Protein AF-A0A3M1DFF2-F1 (afdb_monomer_lite)

Foldseek 3Di:
DVVVVVVVVVVVVVLVVVVVVLVVVLVDDDDVVVLVVVLVVVLCCCVVVVVVVLVVLLVVLVVLLLVLLVLLLVLLLVLLVLVVVLVPPVLSVQLLVLSLVLLVVQLVDFLLVLVVSVVSLVSNLVSLVPDPDDPVSSVVSVVSSVSNVVSSVSSSVSTQFSDDPPRLVVLVVSLVVVLVSQCVSCVVDPVSNVSSVVVNVVSVVVNVVSVVVRVPSPCCCCSRNVSSVVSNVVSVVVVVVVVVVVVVVVVVPD

Structure (mmCIF, N/CA/C/O backbone):
data_AF-A0A3M1DFF2-F1
#
_entry.id   AF-A0A3M1DFF2-F1
#
loop_
_atom_site.group_PDB
_atom_site.id
_atom_site.type_symbol
_atom_site.label_atom_id
_atom_site.label_alt_id
_atom_site.label_comp_id
_atom_site.label_asym_id
_atom_site.label_entity_id
_atom_site.label_seq_id
_atom_site.pdbx_PDB_ins_code
_atom_site.Cartn_x
_atom_site.Cartn_y
_atom_site.Cartn_z
_atom_site.occupancy
_atom_site.B_iso_or_equiv
_atom_site.auth_seq_id
_atom_site.auth_comp_id
_atom_site.auth_asym_id
_atom_site.auth_atom_id
_atom_site.pdbx_PDB_model_num
ATOM 1 N N . MET A 1 1 ? 4.971 17.248 -0.387 1.00 32.78 1 MET A N 1
ATOM 2 C CA . MET A 1 1 ? 4.685 17.509 -1.822 1.00 32.78 1 MET A CA 1
ATOM 3 C C . MET A 1 1 ? 5.873 18.145 -2.557 1.00 32.78 1 MET A C 1
ATOM 5 O O . MET A 1 1 ? 6.182 17.704 -3.655 1.00 32.78 1 MET A O 1
ATOM 9 N N . TYR A 1 2 ? 6.597 19.093 -1.944 1.00 23.30 2 TYR A N 1
ATOM 10 C CA . TYR A 1 2 ? 7.795 19.737 -2.520 1.00 23.30 2 TYR A CA 1
ATOM 11 C C . TYR A 1 2 ? 8.984 18.788 -2.801 1.00 23.30 2 TYR A C 1
ATOM 13 O O . TYR A 1 2 ? 9.710 18.987 -3.771 1.00 23.30 2 TYR A O 1
ATOM 21 N N . GLU A 1 3 ? 9.160 17.713 -2.025 1.00 28.86 3 GLU A N 1
ATOM 22 C CA . GLU A 1 3 ? 10.255 16.748 -2.250 1.00 28.86 3 GLU A CA 1
ATOM 23 C C . GLU A 1 3 ? 10.042 15.826 -3.464 1.00 28.86 3 GLU A C 1
ATOM 25 O O . GLU A 1 3 ? 11.015 15.474 -4.130 1.00 28.86 3 GLU A O 1
ATOM 30 N N . ARG A 1 4 ? 8.788 15.518 -3.845 1.00 37.00 4 ARG A N 1
ATOM 31 C CA . ARG A 1 4 ? 8.489 14.752 -5.078 1.00 37.00 4 ARG A CA 1
ATOM 32 C C . ARG A 1 4 ? 8.929 15.504 -6.340 1.00 37.00 4 ARG A C 1
ATOM 34 O O . ARG A 1 4 ? 9.384 14.890 -7.297 1.00 37.00 4 ARG A O 1
ATOM 41 N N . VAL A 1 5 ? 8.860 16.836 -6.322 1.00 34.53 5 VAL A N 1
ATOM 42 C CA . VAL A 1 5 ? 9.240 17.696 -7.456 1.00 34.53 5 VAL A CA 1
ATOM 43 C C . VAL A 1 5 ? 10.763 17.803 -7.603 1.00 34.53 5 VAL A C 1
ATOM 45 O O . VAL A 1 5 ? 11.265 17.964 -8.715 1.00 34.53 5 VAL A O 1
ATOM 48 N N . MET A 1 6 ? 11.524 17.663 -6.510 1.00 30.06 6 MET A N 1
ATOM 49 C CA . MET A 1 6 ? 12.989 17.743 -6.554 1.00 30.06 6 MET A CA 1
ATOM 50 C C . MET A 1 6 ? 13.634 16.542 -7.254 1.00 30.06 6 MET A C 1
ATOM 52 O O . MET A 1 6 ? 14.594 16.734 -7.999 1.00 30.06 6 MET A O 1
ATOM 56 N N . GLY A 1 7 ? 13.101 15.330 -7.063 1.00 39.22 7 GLY A N 1
ATOM 57 C CA . GLY A 1 7 ? 13.576 14.134 -7.768 1.00 39.22 7 GLY A CA 1
ATOM 58 C C . GLY A 1 7 ? 13.333 14.223 -9.276 1.00 39.22 7 GLY A C 1
ATOM 59 O O . GLY A 1 7 ? 14.253 14.020 -10.063 1.00 39.22 7 GLY A O 1
ATOM 60 N N . VAL A 1 8 ? 12.125 14.639 -9.673 1.00 44.16 8 VAL A N 1
ATOM 61 C CA . VAL A 1 8 ? 11.740 14.799 -11.085 1.00 44.16 8 VAL A CA 1
ATOM 62 C C . VAL A 1 8 ? 12.525 15.924 -11.762 1.00 44.16 8 VAL A C 1
ATOM 64 O O . VAL A 1 8 ? 12.993 15.740 -12.880 1.00 44.16 8 VAL A O 1
ATOM 67 N N . ARG A 1 9 ? 12.753 17.063 -11.088 1.00 46.31 9 ARG A N 1
ATOM 68 C CA . ARG A 1 9 ? 13.595 18.149 -11.626 1.00 46.31 9 ARG A CA 1
ATOM 69 C C . ARG A 1 9 ? 15.043 17.721 -11.825 1.00 46.31 9 ARG A C 1
ATOM 71 O O . ARG A 1 9 ? 15.617 18.055 -12.854 1.00 46.31 9 ARG A O 1
ATOM 78 N N . LYS A 1 10 ? 15.633 17.000 -10.866 1.00 47.28 10 LYS A N 1
ATOM 79 C CA . LYS A 1 10 ? 17.005 16.489 -10.997 1.00 47.28 10 LYS A CA 1
ATOM 80 C C . LYS A 1 10 ? 17.094 15.484 -12.141 1.00 47.28 10 LYS A C 1
ATOM 82 O O . LYS A 1 10 ? 17.969 15.636 -12.978 1.00 47.28 10 LYS A O 1
ATOM 87 N N . LEU A 1 11 ? 16.142 14.554 -12.236 1.00 47.12 11 LEU A N 1
ATOM 88 C CA . LEU A 1 11 ? 16.074 13.575 -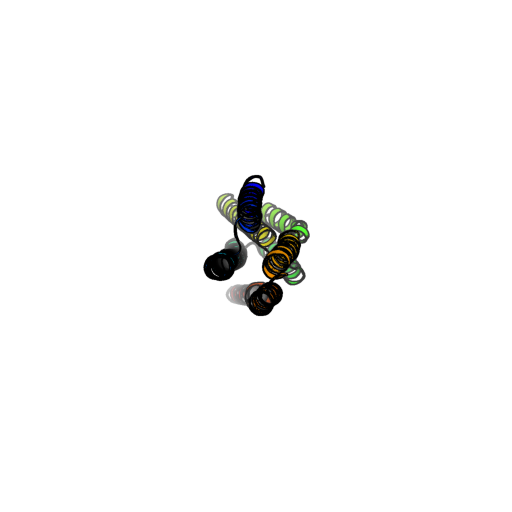13.322 1.00 47.12 11 LEU A CA 1
ATOM 89 C C . LEU A 1 11 ? 15.909 14.256 -14.691 1.00 47.12 11 LEU A C 1
ATOM 91 O O . LEU A 1 11 ? 16.666 13.965 -15.608 1.00 47.12 11 LEU A O 1
ATOM 95 N N . ALA A 1 12 ? 14.996 15.224 -14.810 1.00 50.56 12 ALA A N 1
ATOM 96 C CA . ALA A 1 12 ? 14.799 16.006 -16.030 1.00 50.56 12 ALA A CA 1
ATOM 97 C C . ALA A 1 12 ? 16.058 16.796 -16.418 1.00 50.56 12 ALA A C 1
ATOM 99 O O . ALA A 1 12 ? 16.429 16.828 -17.587 1.00 50.56 12 ALA A O 1
ATOM 100 N N . LEU A 1 13 ? 16.750 17.392 -15.445 1.00 56.97 13 LEU A N 1
ATO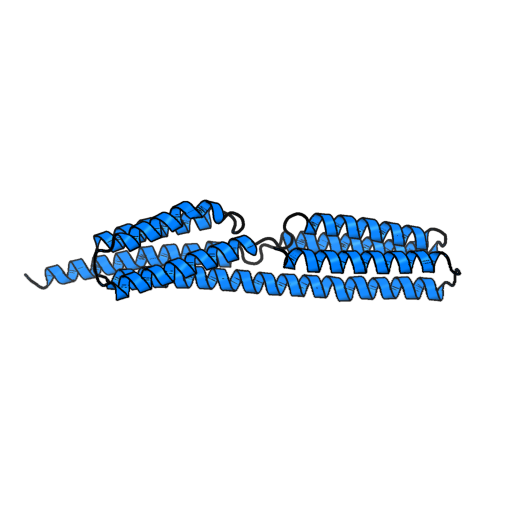M 101 C CA . LEU A 1 13 ? 17.977 18.145 -15.688 1.00 56.97 13 LEU A CA 1
ATOM 102 C C . LEU A 1 13 ? 19.125 17.220 -16.110 1.00 56.97 13 LEU A C 1
ATOM 104 O O . LEU A 1 13 ? 19.833 17.547 -17.054 1.00 56.97 13 LEU A O 1
ATOM 108 N N . THR A 1 14 ? 19.263 16.038 -15.500 1.00 53.22 14 THR A N 1
ATOM 109 C CA . THR A 1 14 ? 20.228 15.012 -15.928 1.00 53.22 14 THR A CA 1
ATOM 110 C C . THR A 1 14 ? 19.924 14.509 -17.339 1.00 53.22 14 THR A C 1
ATOM 112 O O . THR A 1 14 ? 20.840 14.370 -18.142 1.00 53.22 14 THR A O 1
ATOM 115 N N . ILE A 1 15 ? 18.646 14.308 -17.675 1.00 54.09 15 ILE A N 1
ATOM 116 C CA . ILE A 1 15 ? 18.206 13.910 -19.019 1.00 54.09 15 ILE A CA 1
ATOM 117 C C . ILE A 1 15 ? 18.547 14.986 -20.053 1.00 54.09 15 ILE A C 1
ATOM 119 O O . ILE A 1 15 ? 19.114 14.664 -21.093 1.00 54.09 15 ILE A O 1
ATOM 123 N N . VAL A 1 16 ? 18.256 16.258 -19.764 1.00 63.28 16 VAL A N 1
ATOM 124 C CA . VAL A 1 16 ? 18.602 17.382 -20.649 1.00 63.28 16 VAL A CA 1
ATOM 125 C C . VAL A 1 16 ? 20.115 17.483 -20.825 1.00 63.28 16 VAL A C 1
ATOM 127 O O . VAL A 1 16 ? 20.586 17.686 -21.937 1.00 63.28 16 VAL A O 1
ATOM 130 N N . LEU A 1 17 ? 20.890 17.292 -19.759 1.00 58.53 17 LEU A N 1
ATOM 131 C CA . LEU A 1 17 ? 22.347 17.400 -19.802 1.00 58.53 17 LEU A CA 1
ATOM 132 C C . LEU A 1 17 ? 22.976 16.256 -20.612 1.00 58.53 17 LEU A C 1
ATOM 134 O O . LEU A 1 17 ? 23.857 16.508 -21.429 1.00 58.53 17 LEU A O 1
ATOM 138 N N . ILE A 1 18 ? 22.463 15.029 -20.467 1.00 59.44 18 ILE A N 1
ATOM 139 C CA . ILE A 1 18 ? 22.840 13.884 -21.309 1.00 59.44 18 ILE A CA 1
ATOM 140 C C . ILE A 1 18 ? 22.436 14.142 -22.766 1.00 59.44 18 ILE A C 1
ATOM 142 O O . ILE A 1 18 ? 23.244 13.932 -23.662 1.00 59.44 18 ILE A O 1
ATOM 146 N N . ALA A 1 19 ? 21.231 14.655 -23.023 1.00 55.28 19 ALA A N 1
ATOM 147 C CA . ALA A 1 19 ? 20.762 14.958 -24.374 1.00 55.28 19 ALA A CA 1
ATOM 148 C C . ALA A 1 19 ? 21.607 16.037 -25.070 1.00 55.28 19 ALA A C 1
ATOM 150 O O . ALA A 1 19 ? 21.963 15.877 -26.234 1.00 55.28 19 ALA A O 1
ATOM 151 N N . VAL A 1 20 ? 21.967 17.109 -24.358 1.00 63.59 20 VAL A N 1
ATOM 152 C CA . VAL A 1 20 ? 22.840 18.179 -24.867 1.00 63.59 20 VAL A CA 1
ATOM 153 C C . VAL A 1 20 ? 24.246 17.649 -25.139 1.00 63.59 20 VAL A C 1
ATOM 155 O O . VAL A 1 20 ? 24.824 17.977 -26.172 1.00 63.59 20 VAL A O 1
ATOM 158 N N . LEU A 1 21 ? 24.779 16.793 -24.260 1.00 58.94 21 LEU A N 1
ATOM 159 C CA . LEU A 1 21 ? 26.080 16.155 -24.457 1.00 58.94 21 LEU A CA 1
ATOM 160 C C . LEU A 1 21 ? 26.076 15.255 -25.705 1.00 58.94 21 LEU A C 1
ATOM 162 O O . LEU A 1 21 ? 26.975 15.351 -26.534 1.00 58.94 21 LEU A O 1
ATOM 166 N N . LEU A 1 22 ? 25.037 14.429 -25.867 1.00 56.19 22 LEU A N 1
ATOM 167 C CA . LEU A 1 22 ? 24.862 13.538 -27.019 1.00 56.19 22 LEU A CA 1
ATOM 168 C C . LEU A 1 22 ? 24.671 14.315 -28.327 1.00 56.19 22 LEU A C 1
ATOM 170 O O . LEU A 1 22 ? 25.251 13.949 -29.347 1.00 56.19 22 LEU A O 1
ATOM 174 N N . PHE A 1 23 ? 23.909 15.410 -28.293 1.00 57.34 23 PHE A N 1
ATOM 175 C CA . PHE A 1 23 ? 23.709 16.289 -29.444 1.00 57.34 23 PHE A CA 1
ATOM 176 C C . PHE A 1 23 ? 25.008 16.998 -29.855 1.00 57.34 23 PHE A C 1
ATOM 178 O O . PHE A 1 23 ? 25.334 17.048 -31.038 1.00 57.34 23 PHE A O 1
ATOM 185 N N . ALA A 1 24 ? 25.782 17.496 -28.887 1.00 56.88 24 ALA A N 1
ATOM 186 C CA . ALA A 1 24 ? 27.073 18.131 -29.143 1.00 56.88 24 ALA A CA 1
ATOM 187 C C . ALA A 1 24 ? 28.110 17.145 -29.709 1.00 56.88 24 ALA A C 1
ATOM 189 O O . ALA A 1 24 ? 28.870 17.507 -30.603 1.00 56.88 24 ALA A O 1
ATOM 190 N N . LEU A 1 25 ? 28.111 15.895 -29.233 1.00 53.97 25 LEU A N 1
ATOM 191 C CA . LEU A 1 25 ? 29.013 14.839 -29.704 1.00 53.97 25 LEU A CA 1
ATOM 192 C C . LEU A 1 25 ? 28.655 14.332 -31.106 1.00 53.97 25 LEU A C 1
ATOM 194 O O . LEU A 1 25 ? 29.556 14.094 -31.904 1.00 53.97 25 LEU A O 1
ATOM 198 N N . GLY A 1 26 ? 27.363 14.239 -31.444 1.00 54.69 26 GLY A N 1
ATOM 199 C CA . GLY A 1 26 ? 26.907 13.895 -32.798 1.00 54.69 26 GLY A CA 1
ATOM 200 C C . GLY A 1 26 ? 27.312 14.914 -33.874 1.00 54.69 26 GLY A C 1
ATOM 201 O O . GLY A 1 26 ? 27.333 14.583 -35.056 1.00 54.69 26 GLY A O 1
ATOM 202 N N . LEU A 1 27 ? 27.676 16.139 -33.473 1.00 55.78 27 LEU A N 1
ATOM 203 C CA . LEU A 1 27 ? 28.193 17.188 -34.358 1.00 55.78 27 LEU A CA 1
ATOM 204 C C . LEU A 1 27 ? 29.721 17.120 -34.551 1.00 55.78 27 LEU A C 1
ATOM 206 O O . LEU A 1 27 ? 30.247 17.780 -35.447 1.00 55.78 27 LEU A O 1
ATOM 210 N N . THR A 1 28 ? 30.448 16.333 -33.748 1.00 51.16 28 THR A N 1
ATOM 211 C CA . THR A 1 28 ? 31.918 16.268 -33.771 1.00 51.16 28 THR A CA 1
ATOM 212 C C . THR A 1 28 ? 32.429 14.867 -34.124 1.00 51.16 28 THR A C 1
ATOM 214 O O . THR A 1 28 ? 32.541 13.994 -33.272 1.00 51.16 28 THR A O 1
ATOM 217 N N . THR A 1 29 ? 32.831 14.703 -35.389 1.00 53.50 29 THR A N 1
ATOM 218 C CA . THR A 1 29 ? 33.628 13.602 -35.981 1.00 53.50 29 THR A CA 1
ATOM 219 C C . THR A 1 29 ? 33.082 12.163 -35.911 1.00 53.50 29 THR A C 1
ATOM 221 O O . THR A 1 29 ? 33.082 11.517 -34.868 1.00 53.50 29 THR A O 1
ATOM 224 N N . HIS A 1 30 ? 32.787 11.613 -37.096 1.00 56.19 30 HIS A N 1
ATOM 225 C CA . HIS A 1 30 ? 32.435 10.211 -37.363 1.00 56.19 30 HIS A CA 1
ATOM 226 C C . HIS A 1 30 ? 33.617 9.255 -37.160 1.00 56.19 30 HIS A C 1
ATOM 228 O O . HIS A 1 30 ? 34.271 8.826 -38.113 1.00 56.19 30 HIS A O 1
ATOM 234 N N . THR A 1 31 ? 33.930 8.926 -35.911 1.00 61.06 31 THR A N 1
ATOM 235 C CA . THR A 1 31 ? 34.865 7.841 -35.600 1.00 61.06 31 THR A CA 1
ATOM 236 C C . THR A 1 31 ? 34.080 6.656 -35.057 1.00 61.06 31 THR A C 1
ATOM 238 O O . THR A 1 31 ? 33.538 6.692 -33.957 1.00 61.06 31 THR A O 1
ATOM 241 N N . LEU A 1 32 ? 34.042 5.581 -35.845 1.00 58.53 32 LEU A N 1
ATOM 242 C CA . LEU A 1 32 ? 33.222 4.384 -35.614 1.00 58.53 32 LEU A CA 1
ATOM 243 C C . LEU A 1 32 ? 33.436 3.774 -34.211 1.00 58.53 32 LEU A C 1
ATOM 245 O O . LEU A 1 32 ? 32.501 3.284 -33.585 1.00 58.53 32 LEU A O 1
ATOM 249 N N . GLY A 1 33 ? 34.663 3.855 -33.678 1.00 61.28 33 GLY A N 1
ATOM 250 C CA . GLY A 1 33 ? 34.987 3.408 -32.317 1.00 61.28 33 GLY A CA 1
ATOM 251 C C . GLY A 1 33 ? 34.417 4.300 -31.205 1.00 61.28 33 GLY A C 1
ATOM 252 O O . GLY A 1 33 ? 34.038 3.795 -30.150 1.00 61.28 33 GLY A O 1
ATOM 253 N N . LEU A 1 34 ? 34.311 5.608 -31.443 1.00 62.97 34 LEU A N 1
ATOM 254 C CA . LEU A 1 34 ? 33.762 6.581 -30.495 1.00 62.97 34 LEU A CA 1
ATOM 255 C C . LEU A 1 34 ? 32.228 6.486 -30.476 1.00 62.97 34 LEU A C 1
ATOM 257 O O . LEU A 1 34 ? 31.638 6.456 -29.401 1.00 62.97 34 LEU A O 1
ATOM 261 N N . GLU A 1 35 ? 31.603 6.302 -31.645 1.00 63.16 35 GLU A N 1
ATOM 262 C CA . GLU A 1 35 ? 30.163 6.038 -31.811 1.00 63.16 35 GLU A CA 1
ATOM 263 C C . GLU A 1 35 ? 29.739 4.712 -31.140 1.00 63.16 35 GLU A C 1
ATOM 265 O O . GLU A 1 35 ? 28.748 4.673 -30.407 1.00 63.16 35 GLU A O 1
ATOM 270 N N . LEU A 1 36 ? 30.523 3.636 -31.301 1.00 63.72 36 LEU A N 1
ATOM 271 C CA . LEU A 1 36 ? 30.281 2.353 -30.623 1.00 63.72 36 LEU A CA 1
ATOM 272 C C . LEU A 1 36 ? 30.503 2.426 -29.104 1.00 63.72 36 LEU A C 1
ATOM 274 O O . LEU A 1 36 ? 29.722 1.849 -28.346 1.00 63.72 36 LEU A O 1
ATOM 278 N N . GLY A 1 37 ? 31.531 3.146 -28.642 1.00 64.06 37 GLY A N 1
ATOM 279 C CA . GLY A 1 37 ? 31.761 3.380 -27.211 1.00 64.06 37 GLY A CA 1
ATOM 280 C C . GLY A 1 37 ? 30.636 4.192 -26.559 1.00 64.06 37 GLY A C 1
ATOM 281 O O . GLY A 1 37 ? 30.216 3.903 -25.435 1.00 64.06 37 GLY A O 1
ATOM 282 N N . LEU A 1 38 ? 30.081 5.161 -27.290 1.00 65.81 38 LEU A N 1
ATOM 283 C CA . LEU A 1 38 ? 28.902 5.927 -26.886 1.00 65.81 38 LEU A CA 1
ATOM 284 C C . LEU A 1 38 ? 27.658 5.045 -26.776 1.00 65.81 38 LEU A C 1
ATOM 286 O O . LEU A 1 38 ? 27.012 5.039 -25.733 1.00 65.81 38 LEU A O 1
ATOM 290 N N . LEU A 1 39 ? 27.364 4.236 -27.795 1.00 64.56 39 LEU A N 1
ATOM 291 C CA . LEU A 1 39 ? 26.234 3.301 -27.756 1.00 64.56 39 LEU A CA 1
ATOM 292 C C . LEU A 1 39 ? 26.378 2.287 -26.607 1.00 64.56 39 LEU A C 1
ATOM 294 O O . LEU A 1 39 ? 25.426 2.067 -25.859 1.00 64.56 39 LEU A O 1
ATOM 298 N N . GLY A 1 40 ? 27.571 1.721 -26.406 1.00 64.25 40 GLY A N 1
ATOM 299 C CA . GLY A 1 40 ? 27.845 0.782 -25.313 1.00 64.25 40 GLY A CA 1
ATOM 300 C C . GLY A 1 40 ? 27.710 1.406 -23.919 1.00 64.25 40 GLY A C 1
ATOM 301 O O . GLY A 1 40 ? 27.103 0.813 -23.023 1.00 64.25 40 GLY A O 1
ATOM 302 N N . SER A 1 41 ? 28.216 2.626 -23.723 1.00 66.50 41 SER A N 1
ATOM 303 C CA . SER A 1 41 ? 28.063 3.352 -22.453 1.00 66.50 41 SER A CA 1
ATOM 304 C C . SER A 1 41 ? 26.616 3.775 -22.196 1.00 66.50 41 SER A C 1
ATOM 306 O O . SER A 1 41 ? 26.155 3.653 -21.061 1.00 66.50 41 SER A O 1
ATOM 308 N N . MET A 1 42 ? 25.861 4.161 -23.233 1.00 65.31 42 MET A N 1
ATOM 309 C CA . MET A 1 42 ? 24.423 4.413 -23.129 1.00 65.31 42 MET A CA 1
ATOM 310 C C . MET A 1 42 ? 23.673 3.152 -22.696 1.00 65.31 42 MET A C 1
ATOM 312 O O . MET A 1 42 ? 22.899 3.230 -21.748 1.00 65.31 42 MET A O 1
ATOM 316 N N . ILE A 1 43 ? 23.942 1.986 -23.299 1.00 63.91 43 ILE A N 1
ATOM 317 C CA . ILE A 1 43 ? 23.336 0.705 -22.882 1.00 63.91 43 ILE A CA 1
ATOM 318 C C . ILE A 1 43 ? 23.642 0.417 -21.418 1.00 63.91 43 ILE A C 1
ATOM 320 O O . ILE A 1 43 ? 22.740 0.103 -20.650 1.00 63.91 43 ILE A O 1
ATOM 324 N N . THR A 1 44 ? 24.907 0.536 -21.022 1.00 65.56 44 THR A N 1
ATOM 325 C CA . THR A 1 44 ? 25.337 0.195 -19.662 1.00 65.56 44 THR A CA 1
ATOM 326 C C . THR A 1 44 ? 24.733 1.156 -18.636 1.00 65.56 44 THR A C 1
ATOM 328 O O . THR A 1 44 ? 24.313 0.729 -17.563 1.00 65.56 44 THR A O 1
ATOM 331 N N . PHE A 1 45 ? 24.620 2.442 -18.97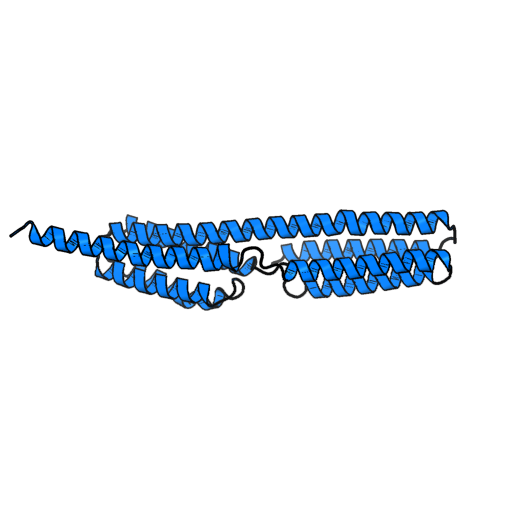7 1.00 65.12 45 PHE A N 1
ATOM 332 C CA . PHE A 1 45 ? 23.969 3.450 -18.147 1.00 65.12 45 PHE A CA 1
ATOM 333 C C . PHE A 1 45 ? 22.458 3.211 -18.051 1.00 65.12 45 PHE A C 1
ATOM 335 O O . PHE A 1 45 ? 21.924 3.135 -16.952 1.00 65.12 45 PHE A O 1
ATOM 342 N N . ILE A 1 46 ? 21.768 3.026 -19.177 1.00 63.69 46 ILE A N 1
ATOM 343 C CA . ILE A 1 46 ? 20.324 2.761 -19.212 1.00 63.69 46 ILE A CA 1
ATOM 344 C C . ILE A 1 46 ? 20.014 1.464 -18.470 1.00 63.6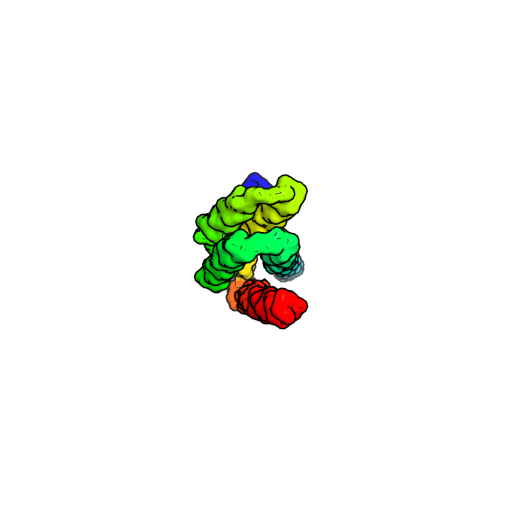9 46 ILE A C 1
ATOM 346 O O . ILE A 1 46 ? 19.170 1.442 -17.590 1.00 63.69 46 ILE A O 1
ATOM 350 N N . TYR A 1 47 ? 20.704 0.373 -18.772 1.00 62.38 47 TYR A N 1
ATOM 351 C CA . TYR A 1 47 ? 20.407 -0.910 -18.153 1.00 62.38 47 TYR A CA 1
ATOM 352 C C . TYR A 1 47 ? 20.816 -0.921 -16.674 1.00 62.38 47 TYR A C 1
ATOM 354 O O . TYR A 1 47 ? 20.013 -1.261 -15.811 1.00 62.38 47 TYR A O 1
ATOM 362 N N . GLY A 1 48 ? 22.041 -0.493 -16.362 1.00 61.84 48 GLY A N 1
ATOM 363 C CA . GLY A 1 48 ? 22.601 -0.556 -15.013 1.00 61.84 48 GLY A CA 1
ATOM 364 C C . GLY A 1 48 ? 21.999 0.461 -14.049 1.00 61.84 48 GLY A C 1
ATOM 365 O O . GLY A 1 48 ? 21.647 0.104 -12.930 1.00 61.84 48 GLY A O 1
ATOM 366 N N . PHE A 1 49 ? 21.846 1.720 -14.461 1.00 62.50 49 PHE A N 1
ATOM 367 C CA . PHE A 1 49 ? 21.282 2.752 -13.591 1.00 62.50 49 PHE A CA 1
ATOM 368 C C . PHE A 1 49 ? 19.761 2.635 -13.513 1.00 62.50 49 PHE A C 1
ATOM 370 O O . PHE A 1 49 ? 19.195 2.720 -12.427 1.00 62.50 49 PHE A O 1
ATOM 377 N N . PHE A 1 50 ? 19.085 2.412 -14.641 1.00 63.38 50 PHE A N 1
ATOM 378 C CA . PHE A 1 50 ? 17.629 2.504 -14.688 1.00 63.38 50 PHE A CA 1
ATOM 379 C C . PHE A 1 50 ? 16.940 1.266 -14.127 1.00 63.38 50 PHE A C 1
ATOM 381 O O . PHE A 1 50 ? 16.075 1.423 -13.272 1.00 63.38 50 PHE A O 1
ATOM 388 N N . LEU A 1 51 ? 17.342 0.048 -14.519 1.00 64.19 51 LEU A N 1
ATOM 389 C CA . LEU A 1 51 ? 16.746 -1.157 -13.929 1.00 64.19 51 LEU A CA 1
ATOM 390 C C . LEU A 1 51 ? 17.048 -1.226 -12.443 1.00 64.19 51 LEU A C 1
ATOM 392 O O . LEU A 1 51 ? 16.129 -1.425 -11.659 1.00 64.19 51 LEU A O 1
ATOM 396 N N . ASN A 1 52 ? 18.296 -0.989 -12.037 1.00 65.06 52 ASN A N 1
ATOM 397 C CA . ASN A 1 52 ? 18.645 -1.022 -10.622 1.00 65.06 52 ASN A CA 1
ATOM 398 C C . ASN A 1 52 ? 17.881 0.046 -9.826 1.00 65.06 52 ASN A C 1
ATOM 400 O O . ASN A 1 52 ? 17.344 -0.251 -8.763 1.00 65.06 52 ASN A O 1
ATOM 404 N N . SER A 1 53 ? 17.768 1.274 -10.347 1.00 65.50 53 SER A N 1
ATOM 405 C CA . SER A 1 53 ? 17.001 2.338 -9.689 1.00 65.50 53 SER A CA 1
ATOM 406 C C . SER A 1 53 ? 15.512 2.009 -9.610 1.00 65.50 53 SER A C 1
ATOM 408 O O . SER A 1 53 ? 14.885 2.311 -8.597 1.00 65.50 53 SER A O 1
ATOM 410 N N . ILE A 1 54 ? 14.937 1.411 -10.654 1.00 67.44 54 ILE A N 1
ATOM 411 C CA . ILE A 1 54 ? 13.518 1.047 -10.687 1.00 67.44 54 ILE A CA 1
ATOM 412 C C . ILE A 1 54 ? 13.260 -0.113 -9.744 1.00 67.44 54 ILE A C 1
ATOM 414 O O . ILE A 1 54 ? 12.376 0.014 -8.910 1.00 67.44 54 ILE A O 1
ATOM 418 N N . PHE A 1 55 ? 14.063 -1.176 -9.786 1.00 68.25 55 PHE A N 1
ATOM 419 C CA . PHE A 1 55 ? 13.947 -2.296 -8.853 1.00 68.25 55 PHE A CA 1
ATOM 420 C C . PHE A 1 55 ? 14.139 -1.853 -7.404 1.00 68.25 55 PHE A C 1
ATOM 422 O O . PHE A 1 55 ? 13.327 -2.216 -6.563 1.00 68.25 55 PHE A O 1
ATOM 429 N N . THR A 1 56 ? 15.123 -0.997 -7.112 1.00 68.81 56 THR A N 1
ATOM 430 C CA . THR A 1 56 ? 15.337 -0.475 -5.751 1.00 68.81 56 THR A CA 1
ATOM 431 C C . THR A 1 56 ? 14.146 0.368 -5.285 1.00 68.81 56 THR A C 1
ATOM 433 O O . THR A 1 56 ? 13.688 0.238 -4.151 1.00 68.81 56 THR A O 1
ATOM 436 N N . PHE A 1 57 ? 13.610 1.230 -6.154 1.00 70.50 57 PHE A N 1
ATOM 437 C CA . PHE A 1 57 ? 12.425 2.031 -5.844 1.00 70.50 57 PHE A CA 1
ATOM 438 C C . PHE A 1 57 ? 11.183 1.156 -5.624 1.00 70.50 57 PHE A C 1
ATOM 440 O O . PHE A 1 57 ? 10.438 1.361 -4.665 1.00 70.50 57 PHE A O 1
ATOM 447 N N . VAL A 1 58 ? 10.983 0.172 -6.499 1.00 69.69 58 VAL A N 1
ATOM 448 C CA . VAL A 1 58 ? 9.913 -0.830 -6.454 1.00 69.69 58 VAL A CA 1
ATOM 449 C C . VAL A 1 58 ? 9.981 -1.631 -5.155 1.00 69.69 58 VAL A C 1
ATOM 451 O O . VAL A 1 58 ? 8.974 -1.751 -4.458 1.00 69.69 58 VAL A O 1
ATOM 454 N N . GLU A 1 59 ? 11.162 -2.123 -4.792 1.00 73.81 59 GLU A N 1
ATOM 455 C CA . GLU A 1 59 ? 11.398 -2.894 -3.574 1.00 73.81 59 GLU A CA 1
ATOM 456 C C . GLU A 1 59 ? 11.137 -2.053 -2.322 1.00 73.81 59 GLU A C 1
ATOM 458 O O . GLU A 1 59 ? 10.387 -2.477 -1.441 1.00 73.81 59 GLU A O 1
ATOM 463 N N . ALA A 1 60 ? 11.672 -0.829 -2.267 1.00 77.31 60 ALA A N 1
ATOM 464 C CA . ALA A 1 60 ? 11.441 0.085 -1.152 1.00 77.31 60 ALA A CA 1
ATOM 465 C C . ALA A 1 60 ? 9.948 0.402 -0.983 1.00 77.31 60 ALA A C 1
ATOM 467 O O . ALA A 1 60 ? 9.403 0.318 0.119 1.00 77.31 60 ALA A O 1
ATOM 468 N N . LYS A 1 61 ? 9.257 0.713 -2.084 1.00 76.62 61 LYS A N 1
ATOM 469 C CA . LYS A 1 61 ? 7.815 0.972 -2.088 1.00 76.62 61 LYS A CA 1
ATOM 470 C C . LYS A 1 61 ? 7.018 -0.240 -1.602 1.00 76.62 61 LYS A C 1
ATOM 472 O O . LYS A 1 61 ? 6.130 -0.088 -0.763 1.00 76.62 61 LYS A O 1
ATOM 477 N N . TYR A 1 62 ? 7.335 -1.431 -2.102 1.00 76.31 62 TYR A N 1
ATOM 478 C CA . TYR A 1 62 ? 6.669 -2.665 -1.695 1.00 76.31 62 TYR A CA 1
ATOM 479 C C . TYR A 1 62 ? 6.901 -2.977 -0.212 1.00 76.31 62 TYR A C 1
ATOM 481 O O . TYR A 1 62 ? 5.968 -3.350 0.501 1.00 76.31 62 TYR A O 1
ATOM 489 N N . LEU A 1 63 ? 8.120 -2.757 0.287 1.00 81.75 63 LEU A N 1
ATOM 490 C CA . LEU A 1 63 ? 8.441 -2.909 1.701 1.00 81.75 63 LEU A CA 1
ATOM 491 C C . LEU A 1 63 ? 7.609 -1.957 2.572 1.00 81.75 63 LEU A C 1
ATOM 493 O O . LEU A 1 63 ? 7.062 -2.386 3.592 1.00 81.75 63 LEU A O 1
ATOM 497 N N . HIS A 1 64 ? 7.455 -0.697 2.154 1.00 85.00 64 HIS A N 1
ATOM 498 C CA . HIS A 1 64 ? 6.576 0.262 2.825 1.00 85.00 64 HIS A CA 1
ATOM 499 C C . HIS A 1 64 ? 5.115 -0.197 2.815 1.00 85.00 64 HIS A C 1
ATOM 501 O O . HIS A 1 64 ? 4.494 -0.248 3.877 1.00 85.00 64 HIS A O 1
ATOM 507 N N . TYR A 1 65 ? 4.583 -0.596 1.656 1.00 82.75 65 TYR A N 1
ATOM 508 C CA . TYR A 1 65 ? 3.212 -1.097 1.535 1.00 82.75 65 TYR A CA 1
ATOM 509 C C . TYR A 1 65 ? 2.956 -2.291 2.466 1.00 82.75 65 TYR A C 1
ATOM 511 O O . TYR A 1 65 ? 2.032 -2.268 3.281 1.00 82.75 65 TYR A O 1
ATOM 519 N N . LYS A 1 66 ? 3.822 -3.310 2.413 1.00 84.38 66 LYS A N 1
ATOM 520 C CA . LYS A 1 66 ? 3.728 -4.506 3.259 1.00 84.38 66 LYS A CA 1
ATOM 521 C C . LYS A 1 66 ? 3.760 -4.153 4.746 1.00 84.38 66 LYS A C 1
ATOM 523 O O . LYS A 1 66 ? 2.980 -4.701 5.523 1.00 84.38 66 LYS A O 1
ATOM 528 N N . THR A 1 67 ? 4.648 -3.242 5.137 1.00 89.31 67 THR A N 1
ATOM 529 C CA . THR A 1 67 ? 4.800 -2.811 6.533 1.00 89.31 67 THR A CA 1
ATOM 530 C C . THR A 1 67 ? 3.548 -2.092 7.027 1.00 89.31 67 THR A C 1
ATOM 532 O O . THR A 1 67 ? 3.016 -2.450 8.075 1.00 89.31 67 THR A O 1
ATOM 535 N N . HIS A 1 68 ? 3.023 -1.136 6.259 1.00 90.44 68 HIS A N 1
ATOM 536 C CA . HIS A 1 68 ? 1.812 -0.412 6.646 1.00 90.44 68 HIS A CA 1
ATOM 537 C C . HIS A 1 68 ? 0.569 -1.304 6.648 1.00 90.44 68 HIS A C 1
ATOM 539 O O . HIS A 1 68 ? -0.275 -1.158 7.525 1.00 90.44 68 HIS A O 1
ATOM 545 N N . MET A 1 69 ? 0.470 -2.283 5.743 1.00 89.56 69 MET A N 1
ATOM 546 C CA . MET A 1 69 ? -0.634 -3.247 5.758 1.00 89.56 69 MET A CA 1
ATOM 547 C C . MET A 1 69 ? -0.566 -4.170 6.985 1.00 89.56 69 MET A C 1
ATOM 549 O O . MET A 1 69 ? -1.590 -4.479 7.598 1.00 89.56 69 MET A O 1
ATOM 553 N N . ALA A 1 70 ? 0.637 -4.595 7.383 1.00 89.81 70 ALA A N 1
ATOM 554 C CA . ALA A 1 70 ? 0.833 -5.372 8.605 1.00 89.81 70 ALA A CA 1
ATOM 555 C C . ALA A 1 70 ? 0.483 -4.552 9.859 1.00 89.81 70 ALA A C 1
ATOM 557 O O . ALA A 1 70 ? -0.248 -5.042 10.721 1.00 89.81 70 ALA A O 1
ATOM 558 N N . ASN A 1 71 ? 0.940 -3.299 9.931 1.00 93.06 71 ASN A N 1
ATOM 559 C CA . ASN A 1 71 ? 0.640 -2.396 11.041 1.00 93.06 71 ASN A CA 1
ATOM 560 C C . ASN A 1 71 ? -0.856 -2.091 11.134 1.00 93.06 71 ASN A C 1
ATOM 562 O O . ASN A 1 71 ? -1.424 -2.199 12.218 1.00 93.06 71 ASN A O 1
ATOM 566 N N . LEU A 1 72 ? -1.518 -1.815 10.007 1.00 94.00 72 LEU A N 1
ATOM 567 C CA . LEU A 1 72 ? -2.959 -1.589 9.959 1.00 94.00 72 LEU A CA 1
ATOM 568 C C . LEU A 1 72 ? -3.723 -2.782 10.557 1.00 94.00 72 LEU A C 1
ATOM 570 O O . LEU A 1 72 ? -4.579 -2.601 11.424 1.00 94.00 72 LEU A O 1
ATOM 574 N N . ASN A 1 73 ? -3.380 -4.006 10.145 1.00 92.25 73 ASN A N 1
ATOM 575 C CA . ASN A 1 73 ? -3.997 -5.223 10.677 1.00 92.25 73 ASN A CA 1
ATOM 576 C C . ASN A 1 73 ? -3.721 -5.415 12.172 1.00 92.25 73 ASN A C 1
ATOM 578 O O . ASN A 1 73 ? -4.653 -5.666 12.941 1.00 92.25 73 ASN A O 1
ATOM 582 N N . ALA A 1 74 ? -2.468 -5.254 12.601 1.00 92.94 74 ALA A N 1
ATOM 583 C CA . ALA A 1 74 ? -2.082 -5.381 14.003 1.00 92.94 74 ALA A CA 1
ATOM 584 C C . ALA A 1 74 ? -2.791 -4.341 14.886 1.00 92.94 74 ALA A C 1
ATOM 586 O O . ALA A 1 74 ? -3.299 -4.677 15.958 1.00 92.94 74 ALA A O 1
ATOM 587 N N . ASN A 1 75 ? -2.893 -3.097 14.418 1.00 95.75 75 ASN A N 1
ATOM 588 C CA . ASN A 1 75 ? -3.567 -2.011 15.116 1.00 95.75 75 ASN A CA 1
ATOM 589 C C . ASN A 1 75 ? -5.077 -2.259 15.210 1.00 95.75 75 ASN A C 1
ATOM 591 O O . ASN A 1 75 ? -5.649 -2.115 16.290 1.00 95.75 75 ASN A O 1
ATOM 595 N N . MET A 1 76 ? -5.727 -2.726 14.139 1.00 94.81 76 MET A N 1
ATOM 596 C CA . MET A 1 76 ? -7.137 -3.128 14.196 1.00 94.81 76 MET A CA 1
ATOM 597 C C . MET A 1 76 ? -7.364 -4.289 15.179 1.00 94.81 76 MET A C 1
ATOM 599 O O . MET A 1 76 ? -8.266 -4.229 16.016 1.00 94.81 76 MET A O 1
ATOM 603 N N . GLN A 1 77 ? -6.524 -5.325 15.145 1.00 92.94 77 GLN A N 1
ATOM 604 C CA . GLN A 1 77 ? -6.612 -6.442 16.089 1.00 92.94 77 GLN A CA 1
ATOM 605 C C . GLN A 1 77 ? -6.402 -5.984 17.542 1.00 92.94 77 GLN A C 1
ATOM 607 O O . GLN A 1 77 ? -7.119 -6.423 18.448 1.00 92.94 77 GLN A O 1
ATOM 612 N N . SER A 1 78 ? -5.436 -5.093 17.767 1.00 93.31 78 SER A N 1
ATOM 613 C CA . SER A 1 78 ? -5.136 -4.504 19.072 1.00 93.31 78 SER A CA 1
ATOM 614 C C . SER A 1 78 ? -6.313 -3.677 19.591 1.00 93.31 78 SER A C 1
ATOM 616 O O . SER A 1 78 ? -6.734 -3.864 20.734 1.00 93.31 78 SER A O 1
ATOM 618 N N . LEU A 1 79 ? -6.921 -2.847 18.734 1.00 94.56 79 LEU A N 1
ATOM 619 C CA . LEU A 1 79 ? -8.112 -2.060 19.054 1.00 94.56 79 LEU A CA 1
ATOM 620 C C . LEU A 1 79 ? -9.251 -2.956 19.552 1.00 94.56 79 LEU A C 1
ATOM 622 O O . LEU A 1 79 ? -9.816 -2.707 20.619 1.00 94.56 79 LEU A O 1
ATOM 626 N N . TYR A 1 80 ? -9.560 -4.027 18.814 1.00 93.50 80 TYR A N 1
ATOM 627 C CA . TYR A 1 80 ? -10.622 -4.953 19.202 1.00 93.50 80 TYR A CA 1
ATOM 628 C C . TYR A 1 80 ? -10.285 -5.704 20.496 1.00 93.50 80 TYR A C 1
ATOM 630 O O . TYR A 1 80 ? -11.115 -5.796 21.400 1.00 93.50 80 TYR A O 1
ATOM 638 N N . SER A 1 81 ? -9.044 -6.177 20.634 1.00 90.94 81 SER A N 1
ATOM 639 C CA . SER A 1 81 ? -8.582 -6.883 21.836 1.00 90.94 81 SER A CA 1
ATOM 640 C C . SER A 1 81 ? -8.657 -5.997 23.083 1.00 90.94 81 SER A C 1
ATOM 642 O O . SER A 1 81 ? -9.113 -6.446 24.133 1.00 90.94 81 SER A O 1
ATOM 644 N N . MET A 1 82 ? -8.284 -4.719 22.970 1.00 90.81 82 MET A N 1
ATOM 645 C CA . MET A 1 82 ? -8.435 -3.741 24.050 1.00 90.81 82 MET A CA 1
ATOM 646 C C . MET A 1 82 ? -9.899 -3.438 24.358 1.00 90.81 82 MET A C 1
ATOM 648 O O . MET A 1 82 ? -10.267 -3.317 25.526 1.00 90.81 82 MET A O 1
ATOM 652 N N . ALA A 1 83 ? -10.761 -3.373 23.344 1.00 89.69 83 ALA A N 1
ATOM 653 C CA . ALA A 1 83 ? -12.189 -3.189 23.560 1.00 89.69 83 ALA A CA 1
ATOM 654 C C . ALA A 1 83 ? -12.806 -4.342 24.363 1.00 89.69 83 ALA A C 1
ATOM 656 O O . ALA A 1 83 ? -13.636 -4.091 25.238 1.00 89.69 83 ALA A O 1
ATOM 657 N N . LEU A 1 84 ? -12.362 -5.586 24.154 1.00 89.19 84 LEU A N 1
ATOM 658 C CA . LEU A 1 84 ? -12.804 -6.734 24.956 1.00 89.19 84 LEU A CA 1
ATOM 659 C C . LEU A 1 84 ? -12.460 -6.584 26.451 1.00 89.19 84 LEU A C 1
ATOM 661 O O . LEU A 1 84 ? -13.214 -7.067 27.298 1.00 89.19 84 LEU A O 1
ATOM 665 N N . LEU A 1 85 ? -11.386 -5.863 26.797 1.00 87.50 85 LEU A N 1
ATOM 666 C CA . LEU A 1 85 ? -11.007 -5.595 28.193 1.00 87.50 85 LEU A CA 1
ATOM 667 C C . LEU A 1 85 ? -11.988 -4.660 28.912 1.00 87.50 85 LEU A C 1
ATOM 669 O O . LEU A 1 85 ? -12.102 -4.729 30.134 1.00 87.50 85 LEU A O 1
ATOM 673 N N . THR A 1 86 ? -12.734 -3.832 28.171 1.00 85.50 86 THR A N 1
ATOM 674 C CA . THR A 1 86 ? -13.717 -2.896 28.748 1.00 85.50 86 THR A CA 1
ATOM 675 C C . THR A 1 86 ? -14.895 -3.605 29.422 1.00 85.50 86 THR A C 1
ATOM 677 O O . THR A 1 86 ? -15.581 -3.005 30.242 1.00 85.50 86 THR A O 1
ATOM 680 N N . LYS A 1 87 ? -15.179 -4.865 29.053 1.00 82.69 87 LYS A N 1
ATOM 681 C CA . LYS A 1 87 ? -16.365 -5.639 29.477 1.00 82.69 87 LYS A CA 1
ATOM 682 C C . LYS A 1 87 ? -17.721 -4.968 29.168 1.00 82.69 87 LYS A C 1
ATOM 684 O O . LYS A 1 87 ? -18.762 -5.458 29.605 1.00 82.69 87 LYS A O 1
ATOM 689 N N . HIS A 1 88 ? -17.755 -3.900 28.366 1.00 86.44 88 HIS A N 1
ATOM 690 C CA . HIS A 1 88 ? -18.987 -3.218 27.964 1.00 86.44 88 HIS A CA 1
ATOM 691 C C . HIS A 1 88 ? -19.579 -3.841 26.695 1.00 86.44 88 HIS A C 1
ATOM 693 O O . HIS A 1 88 ? -19.279 -3.418 25.582 1.00 86.44 88 HIS A O 1
ATOM 699 N N . ALA A 1 89 ? -20.479 -4.816 26.851 1.00 87.31 89 ALA A N 1
ATOM 700 C CA . ALA A 1 89 ? -21.034 -5.590 25.730 1.00 87.31 89 ALA A CA 1
ATOM 701 C C . ALA A 1 89 ? -21.650 -4.732 24.602 1.00 87.31 89 ALA A C 1
ATOM 703 O O . ALA A 1 89 ? -21.430 -5.013 23.425 1.00 87.31 89 ALA A O 1
ATOM 704 N N . ARG A 1 90 ? -22.381 -3.657 24.943 1.00 89.75 90 ARG A N 1
ATOM 705 C CA . ARG A 1 90 ? -22.961 -2.736 23.943 1.00 89.75 90 ARG A CA 1
ATOM 706 C C . ARG A 1 90 ? -21.882 -2.009 23.137 1.00 89.75 90 ARG A C 1
ATOM 708 O O . ARG A 1 90 ? -21.984 -1.948 21.917 1.00 89.75 90 ARG A O 1
ATOM 715 N N . PHE A 1 91 ? -20.847 -1.512 23.813 1.00 91.31 91 PHE A N 1
ATOM 716 C CA . PHE A 1 91 ? -19.708 -0.852 23.175 1.00 91.31 91 PHE A CA 1
ATOM 717 C C . PHE A 1 91 ? -18.930 -1.825 22.283 1.00 91.31 91 PHE A C 1
ATOM 719 O O . PHE A 1 91 ? -18.696 -1.525 21.118 1.00 91.31 91 PHE A O 1
ATOM 726 N N . ILE A 1 92 ? -18.611 -3.021 22.790 1.00 91.62 92 ILE A N 1
ATOM 727 C CA . ILE A 1 92 ? -17.903 -4.067 22.037 1.00 91.62 92 ILE A CA 1
ATOM 728 C C . ILE A 1 92 ? -18.673 -4.432 20.761 1.00 91.62 92 ILE A C 1
ATOM 730 O O . ILE A 1 92 ? -18.081 -4.532 19.689 1.00 91.62 92 ILE A O 1
ATOM 734 N N . SER A 1 93 ? -19.998 -4.593 20.853 1.00 91.94 93 SER A N 1
ATOM 735 C CA . SER A 1 93 ? -20.838 -4.900 19.692 1.00 91.94 93 SER A CA 1
ATOM 736 C C . SER A 1 93 ? -20.868 -3.759 18.672 1.00 91.94 93 SER A C 1
ATOM 738 O O . SER A 1 93 ? -20.800 -4.025 17.471 1.00 91.94 93 SER A O 1
ATOM 740 N N . ALA A 1 94 ? -20.969 -2.507 19.131 1.00 93.31 94 ALA A N 1
ATOM 741 C CA . ALA A 1 94 ? -20.953 -1.334 18.259 1.00 93.31 94 ALA A CA 1
ATOM 742 C C . ALA A 1 94 ? -19.602 -1.194 17.543 1.00 93.31 94 ALA A C 1
ATOM 744 O O . ALA A 1 94 ? -19.564 -1.070 16.320 1.00 93.31 94 ALA A O 1
ATOM 745 N N . LEU A 1 95 ? -18.498 -1.322 18.288 1.00 94.56 95 LEU A N 1
ATOM 746 C CA . LEU A 1 95 ? -17.148 -1.237 17.739 1.00 94.56 95 LEU A CA 1
ATOM 747 C C . LEU A 1 95 ? -16.897 -2.348 16.728 1.00 94.56 95 LEU A C 1
ATOM 749 O O . LEU A 1 95 ? -16.401 -2.076 15.641 1.00 94.56 95 LEU A O 1
ATOM 753 N N . ARG A 1 96 ? -17.301 -3.584 17.042 1.00 93.81 96 ARG A N 1
ATOM 754 C CA . ARG A 1 96 ? -17.210 -4.704 16.102 1.00 93.81 96 ARG A CA 1
ATOM 755 C C . ARG A 1 96 ? -17.921 -4.383 14.793 1.00 93.81 96 ARG A C 1
ATOM 757 O O . ARG A 1 96 ? -17.357 -4.612 13.732 1.00 93.81 96 ARG A O 1
ATOM 764 N N . SER A 1 97 ? -19.153 -3.880 14.868 1.00 95.12 97 SER A N 1
ATOM 765 C CA . SER A 1 97 ? -19.923 -3.546 13.670 1.00 95.12 97 SER A CA 1
ATOM 766 C C . SER A 1 97 ? -19.208 -2.489 12.832 1.00 95.12 97 SER A C 1
ATOM 768 O O . SER A 1 97 ? -19.050 -2.687 11.635 1.00 95.12 97 SER A O 1
ATOM 770 N N . ALA A 1 98 ? -18.732 -1.409 13.458 1.00 95.56 98 ALA A N 1
ATOM 771 C CA . ALA A 1 98 ? -17.995 -0.353 12.768 1.00 95.56 98 ALA A CA 1
ATOM 772 C C . ALA A 1 98 ? -16.687 -0.873 12.144 1.00 95.56 98 ALA A C 1
ATOM 774 O O . ALA A 1 98 ? -16.381 -0.560 10.997 1.00 95.56 98 ALA A O 1
ATOM 775 N N . MET A 1 99 ? -15.949 -1.725 12.860 1.00 95.56 99 MET A N 1
ATOM 776 C CA . MET A 1 99 ? -14.712 -2.332 12.364 1.00 95.56 99 MET A CA 1
ATOM 777 C C . MET A 1 99 ? -14.953 -3.258 11.175 1.00 95.56 99 MET A C 1
ATOM 779 O O . MET A 1 99 ? -14.209 -3.194 10.206 1.00 95.56 99 MET A O 1
ATOM 783 N N . LEU A 1 100 ? -15.982 -4.109 11.224 1.00 95.56 100 LEU A N 1
ATOM 784 C CA . LEU A 1 100 ? -16.303 -5.005 10.113 1.00 95.56 100 LEU A CA 1
ATOM 785 C C . LEU A 1 100 ? -16.717 -4.215 8.866 1.00 95.56 100 LEU A C 1
ATOM 787 O O . LEU A 1 100 ? -16.245 -4.536 7.781 1.00 95.56 100 LEU A O 1
ATOM 791 N N . THR A 1 101 ? -17.516 -3.153 9.021 1.00 95.00 101 THR A N 1
ATOM 792 C CA . THR A 1 101 ? -17.867 -2.261 7.905 1.00 95.00 101 THR A CA 1
ATOM 793 C C . THR A 1 101 ? -16.633 -1.568 7.329 1.00 95.00 101 THR A C 1
ATOM 795 O O . THR A 1 101 ? -16.483 -1.496 6.110 1.00 95.00 101 THR A O 1
ATOM 798 N N . PHE A 1 102 ? -15.722 -1.094 8.185 1.00 95.31 102 PHE A N 1
ATOM 799 C CA . PHE A 1 102 ? -14.460 -0.502 7.746 1.00 95.31 102 PHE A CA 1
ATOM 800 C C . PHE A 1 102 ? -13.602 -1.508 6.967 1.00 95.31 102 PHE A C 1
ATOM 802 O O . PHE A 1 102 ? -13.176 -1.205 5.856 1.00 95.31 102 PHE A O 1
ATOM 809 N N . ILE A 1 103 ? -13.414 -2.721 7.496 1.00 94.38 103 ILE A N 1
ATOM 810 C CA . ILE A 1 103 ? -12.663 -3.797 6.830 1.00 94.38 103 ILE A CA 1
ATOM 811 C C . ILE A 1 103 ? -13.294 -4.147 5.477 1.00 94.38 103 ILE A C 1
ATOM 813 O O . ILE A 1 103 ? -12.581 -4.253 4.484 1.00 94.38 103 ILE A O 1
ATOM 817 N N . ASP A 1 104 ? -14.620 -4.265 5.408 1.00 93.69 104 ASP A N 1
ATOM 818 C CA . ASP A 1 104 ? -15.327 -4.556 4.157 1.00 93.69 104 ASP A CA 1
ATOM 819 C C . ASP A 1 104 ? -15.148 -3.444 3.123 1.00 93.69 104 ASP A C 1
ATOM 821 O O . ASP A 1 104 ? -14.981 -3.720 1.934 1.00 93.69 104 ASP A O 1
ATOM 825 N N . LYS A 1 105 ? -15.103 -2.185 3.569 1.00 92.69 105 LYS A N 1
ATOM 826 C CA . LYS A 1 105 ? -14.815 -1.051 2.693 1.00 92.69 105 LYS A CA 1
ATOM 827 C C . LYS A 1 105 ? -13.381 -1.081 2.164 1.00 92.69 105 LYS A C 1
ATOM 829 O O . LYS A 1 105 ? -13.183 -0.782 0.990 1.00 92.69 105 LYS A O 1
ATOM 834 N N . LEU A 1 106 ? -12.409 -1.460 2.996 1.00 91.31 106 LEU A N 1
ATOM 835 C CA . LEU A 1 106 ? -11.013 -1.623 2.579 1.00 91.31 106 LEU A CA 1
ATOM 836 C C . LEU A 1 106 ? -10.830 -2.799 1.611 1.00 91.31 106 LEU A C 1
ATOM 838 O O . LEU A 1 106 ? -10.055 -2.686 0.674 1.00 91.31 106 LEU A O 1
ATOM 842 N N . ILE A 1 107 ? -11.558 -3.905 1.796 1.00 90.50 107 ILE A N 1
ATOM 843 C CA . ILE A 1 107 ? -11.538 -5.053 0.871 1.00 90.50 107 ILE A CA 1
ATOM 844 C C . ILE A 1 107 ? -12.134 -4.680 -0.494 1.00 90.50 107 ILE A C 1
ATOM 846 O O . ILE A 1 107 ? -11.672 -5.159 -1.525 1.00 90.50 107 ILE A O 1
ATOM 850 N N . ALA A 1 108 ? -13.172 -3.842 -0.508 1.00 88.44 108 ALA A N 1
ATOM 851 C CA . ALA A 1 108 ? -13.891 -3.469 -1.724 1.00 88.44 108 ALA A CA 1
ATOM 852 C C . ALA A 1 108 ? -13.202 -2.375 -2.561 1.00 88.44 108 ALA A C 1
ATOM 854 O O . ALA A 1 108 ? -13.712 -2.017 -3.623 1.00 88.44 108 ALA A O 1
ATOM 855 N N . CYS A 1 109 ? -12.107 -1.785 -2.082 1.00 85.81 109 CYS A N 1
ATOM 856 C CA . CYS A 1 109 ? -11.451 -0.653 -2.731 1.00 85.81 109 CYS A CA 1
ATOM 857 C C . CYS A 1 109 ? -9.948 -0.898 -2.858 1.00 85.81 109 CYS A C 1
ATOM 859 O O . CYS A 1 109 ? -9.329 -1.482 -1.975 1.00 85.81 109 CYS A O 1
ATOM 861 N N . ALA A 1 110 ? -9.352 -0.394 -3.937 1.00 82.56 110 ALA A N 1
ATOM 862 C CA . ALA A 1 110 ? -7.900 -0.387 -4.063 1.00 82.56 110 ALA A CA 1
ATOM 863 C C . ALA A 1 110 ? -7.277 0.536 -2.990 1.00 82.56 110 ALA A C 1
ATOM 865 O O . ALA A 1 110 ? -7.917 1.525 -2.607 1.00 82.56 110 ALA A O 1
ATOM 866 N N . PRO A 1 111 ? -6.039 0.275 -2.526 1.00 83.88 111 PRO A N 1
ATOM 867 C CA . PRO A 1 111 ? -5.357 1.104 -1.528 1.00 83.88 111 PRO A CA 1
ATOM 868 C C . PRO A 1 111 ? -5.356 2.606 -1.844 1.00 83.88 111 PRO A C 1
ATOM 870 O O . PRO A 1 111 ? -5.633 3.423 -0.971 1.00 83.88 111 PRO A O 1
ATOM 873 N N . GLU A 1 112 ? -5.168 2.979 -3.111 1.00 80.56 112 GLU A N 1
ATOM 874 C CA . GLU A 1 112 ? -5.188 4.363 -3.611 1.00 80.56 112 GLU A CA 1
ATOM 875 C C . GLU A 1 112 ? -6.542 5.066 -3.412 1.00 80.56 112 GLU A C 1
ATOM 877 O O . GLU A 1 112 ? -6.644 6.284 -3.525 1.00 80.56 112 GLU A O 1
ATOM 882 N N . GLN A 1 113 ? -7.603 4.304 -3.144 1.00 84.50 113 GLN A N 1
ATOM 883 C CA . GLN A 1 113 ? -8.961 4.793 -2.924 1.00 84.50 113 GLN A CA 1
ATOM 884 C C . GLN A 1 113 ? -9.375 4.723 -1.452 1.00 84.50 113 GLN A C 1
ATOM 886 O O . GLN A 1 113 ? -10.539 4.969 -1.130 1.00 84.50 113 GLN A O 1
ATOM 891 N N . PHE A 1 114 ? -8.456 4.424 -0.531 1.00 86.94 114 PHE A N 1
ATOM 892 C CA . PHE A 1 114 ? -8.771 4.340 0.895 1.00 86.94 114 PHE A CA 1
ATOM 893 C C . PHE A 1 114 ? -9.276 5.662 1.495 1.00 86.94 114 PHE A C 1
ATOM 895 O O . PHE A 1 114 ? -9.872 5.643 2.574 1.00 86.94 114 PHE A O 1
ATOM 902 N N . ALA A 1 115 ? -9.134 6.801 0.808 1.00 85.56 115 ALA A N 1
ATOM 903 C CA . ALA A 1 115 ? -9.837 8.044 1.144 1.00 85.56 115 ALA A CA 1
ATOM 904 C C . ALA A 1 115 ? -11.367 7.863 1.215 1.00 85.56 115 ALA A C 1
ATOM 906 O O . ALA A 1 115 ? -12.035 8.469 2.052 1.00 85.56 115 ALA A O 1
ATOM 907 N N . LEU A 1 116 ? -11.937 6.965 0.403 1.00 88.12 116 LEU A N 1
ATOM 908 C CA . LEU A 1 116 ? -13.370 6.651 0.414 1.00 88.12 116 LEU A CA 1
ATOM 909 C C . LEU A 1 116 ? -13.820 5.924 1.692 1.00 88.12 116 LEU A C 1
ATOM 911 O O . LEU A 1 116 ? -15.020 5.855 1.962 1.00 88.12 116 LEU A O 1
ATOM 915 N N . ALA A 1 117 ? -12.887 5.375 2.477 1.00 89.25 117 ALA A N 1
ATOM 916 C CA . ALA A 1 117 ? -13.167 4.725 3.756 1.00 89.25 117 ALA A CA 1
ATOM 917 C C . ALA A 1 117 ? -13.134 5.699 4.951 1.00 89.25 117 ALA A C 1
ATOM 919 O O . ALA A 1 117 ? -13.418 5.291 6.077 1.00 89.25 117 ALA A O 1
ATOM 920 N N . GLN A 1 118 ? -12.846 6.990 4.731 1.00 89.19 118 GLN A N 1
ATOM 921 C CA . GLN A 1 118 ? -12.726 7.991 5.800 1.00 89.19 118 GLN A CA 1
ATOM 922 C C . GLN A 1 118 ? -13.991 8.1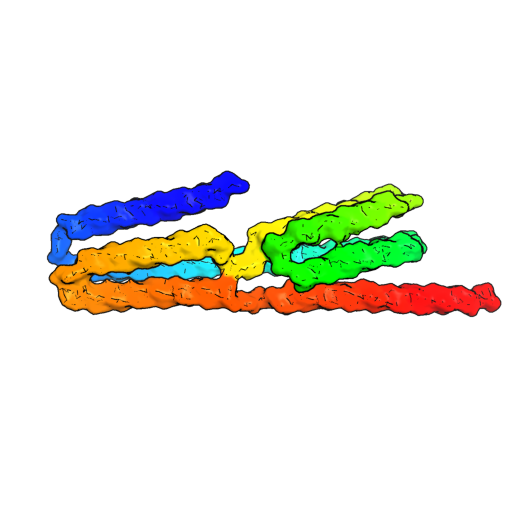09 6.667 1.00 89.19 118 GLN A C 1
ATOM 924 O O . GLN A 1 118 ? -13.898 8.290 7.880 1.00 89.19 118 GLN A O 1
ATOM 929 N N . GLY A 1 119 ? -15.178 7.958 6.069 1.00 90.62 119 GLY A N 1
ATOM 930 C CA . GLY A 1 119 ? -16.442 7.970 6.814 1.00 90.62 119 GLY A CA 1
ATOM 931 C C . GLY A 1 119 ? -16.557 6.827 7.830 1.00 90.62 119 GLY A C 1
ATOM 932 O O . GLY A 1 119 ? -17.107 7.013 8.913 1.00 90.62 119 GLY A O 1
ATOM 933 N N . GLU A 1 120 ? -15.987 5.661 7.529 1.00 93.19 120 GLU A N 1
ATOM 934 C CA . GLU A 1 120 ? -15.983 4.518 8.447 1.00 93.19 120 GLU A CA 1
ATOM 935 C C . GLU A 1 120 ? -14.941 4.692 9.563 1.00 93.19 120 GLU A C 1
ATOM 937 O O . GLU A 1 120 ? -15.195 4.321 10.709 1.00 93.19 120 GLU A O 1
ATOM 942 N N . VAL A 1 121 ? -13.810 5.348 9.274 1.00 91.81 121 VAL A N 1
ATOM 943 C CA . VAL A 1 121 ? -12.845 5.768 10.304 1.00 91.81 121 VAL A CA 1
ATOM 944 C C . VAL A 1 121 ? -13.503 6.734 11.292 1.00 91.81 121 VAL A C 1
ATOM 946 O O . VAL A 1 121 ? -13.392 6.542 12.502 1.00 91.81 121 VAL A O 1
ATOM 949 N N . ALA A 1 122 ? -14.257 7.725 10.807 1.00 92.62 122 ALA A N 1
ATOM 950 C CA . ALA A 1 122 ? -14.997 8.649 11.669 1.00 92.62 122 ALA A CA 1
ATOM 951 C C . ALA A 1 122 ? -15.990 7.915 12.592 1.00 92.62 122 ALA A C 1
ATOM 953 O O . ALA A 1 122 ? -16.021 8.180 13.794 1.00 92.62 122 ALA A O 1
ATOM 954 N N . ARG A 1 123 ? -16.717 6.913 12.079 1.00 93.44 123 ARG A N 1
ATOM 955 C CA . ARG A 1 123 ? -17.607 6.068 12.899 1.00 93.44 123 ARG A CA 1
ATOM 956 C C . ARG A 1 123 ? -16.865 5.280 13.977 1.00 93.44 123 ARG A C 1
ATOM 958 O O . ARG A 1 123 ? -17.398 5.096 15.074 1.00 93.44 123 ARG A O 1
ATOM 965 N N . LEU A 1 124 ? -15.645 4.814 13.706 1.00 94.38 124 LEU A N 1
ATOM 966 C CA . LEU A 1 124 ? -14.807 4.175 14.726 1.00 94.38 124 LEU A CA 1
ATOM 967 C C . LEU A 1 124 ? -14.446 5.159 15.847 1.00 94.38 124 LEU A C 1
ATOM 969 O O . LEU A 1 124 ? -14.587 4.811 17.023 1.00 94.38 124 LEU A O 1
ATOM 973 N N . TYR A 1 125 ? -14.060 6.392 15.502 1.00 94.44 125 TYR A N 1
ATOM 974 C CA . TYR A 1 125 ? -13.809 7.455 16.482 1.00 94.44 125 TYR A CA 1
ATOM 975 C C . TYR A 1 125 ? -15.047 7.775 17.317 1.00 94.44 125 TYR A C 1
ATOM 977 O O . TYR A 1 125 ? -14.955 7.805 18.543 1.00 94.44 125 TYR A O 1
ATOM 985 N N . GLU A 1 126 ? -16.210 7.956 16.689 1.00 94.12 126 GLU A N 1
ATOM 986 C CA . GLU A 1 126 ? -17.480 8.195 17.388 1.00 94.12 126 GLU A CA 1
ATOM 987 C C . GLU A 1 126 ? -17.819 7.048 18.349 1.00 94.12 126 GLU A C 1
ATOM 989 O O . GLU A 1 126 ? -18.216 7.271 19.497 1.00 94.12 126 GLU A O 1
ATOM 994 N N . THR A 1 127 ? -17.592 5.807 17.914 1.00 93.50 127 THR A N 1
ATOM 995 C CA . THR A 1 127 ? -17.844 4.623 18.735 1.00 93.50 127 THR A CA 1
ATOM 996 C C . THR A 1 127 ? -16.937 4.598 19.964 1.00 93.50 127 THR A C 1
ATOM 998 O O . THR A 1 127 ? -17.430 4.410 21.077 1.00 93.50 127 THR A O 1
ATOM 1001 N N . VAL A 1 128 ? -15.632 4.842 19.808 1.00 92.25 128 VAL A N 1
ATOM 1002 C CA . VAL A 1 128 ? -14.690 4.934 20.940 1.00 92.25 128 VAL A CA 1
ATOM 1003 C C . VAL A 1 128 ? -15.003 6.133 21.840 1.00 92.25 128 VAL A C 1
ATOM 1005 O O . VAL A 1 128 ? -14.954 6.015 23.065 1.00 92.25 128 VAL A O 1
ATOM 1008 N N . ALA A 1 129 ? -15.405 7.269 21.270 1.00 89.31 129 ALA A N 1
ATOM 1009 C CA . ALA A 1 129 ? -15.800 8.453 22.026 1.00 89.31 129 ALA A CA 1
ATOM 1010 C C . ALA A 1 129 ? -17.039 8.206 22.905 1.00 89.31 129 ALA A C 1
ATOM 1012 O O . ALA A 1 129 ? -17.125 8.772 23.999 1.00 89.31 129 ALA A O 1
ATOM 1013 N N . SER A 1 130 ? -17.951 7.327 22.472 1.00 88.75 130 SER A N 1
ATOM 1014 C CA . SER A 1 130 ? -19.160 6.945 23.217 1.00 88.75 130 SER A CA 1
ATOM 1015 C C . SER A 1 130 ? -18.888 6.132 24.492 1.00 88.75 130 SER A C 1
ATOM 1017 O O . SER A 1 130 ? -19.776 6.009 25.342 1.00 88.75 130 SER A O 1
ATOM 1019 N N . LEU A 1 131 ? -17.671 5.599 24.664 1.00 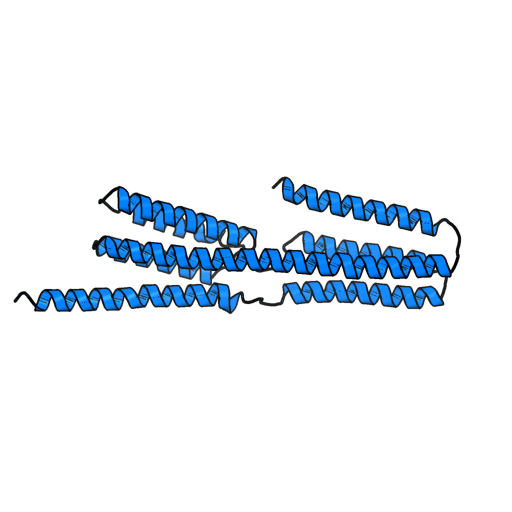88.50 131 LEU A N 1
ATOM 1020 C CA . LEU A 1 131 ? -17.272 4.883 25.872 1.00 88.50 131 LEU A CA 1
ATOM 1021 C C . LEU A 1 131 ? -17.254 5.851 27.071 1.00 88.50 131 LEU A C 1
ATOM 1023 O O . LEU A 1 131 ? -16.475 6.810 27.112 1.00 88.50 131 LEU A O 1
ATOM 1027 N N . LYS A 1 132 ? -18.145 5.596 28.038 1.00 77.44 132 LYS A N 1
ATOM 1028 C CA . LYS A 1 132 ? -18.346 6.389 29.266 1.00 77.44 132 LYS A CA 1
ATOM 1029 C C . LYS A 1 132 ? -17.588 5.806 30.470 1.00 77.44 132 LYS A C 1
ATOM 1031 O O . LYS A 1 132 ? -18.182 5.618 31.527 1.00 77.44 132 LYS A O 1
ATOM 1036 N N . THR A 1 133 ? -16.312 5.465 30.308 1.00 69.06 133 THR A N 1
ATOM 1037 C CA . THR A 1 133 ? -15.473 4.878 31.373 1.00 69.06 133 THR A CA 1
ATOM 1038 C C . THR A 1 133 ? -13.996 5.209 31.179 1.00 69.06 133 THR A C 1
ATOM 1040 O O . THR A 1 133 ? -13.624 5.632 30.091 1.00 69.06 133 THR A O 1
ATOM 1043 N N . ASP A 1 134 ? -13.198 4.954 32.226 1.00 69.44 134 ASP A N 1
ATOM 1044 C CA . ASP A 1 134 ? -11.725 4.965 32.312 1.00 69.44 134 ASP A CA 1
ATOM 1045 C C . ASP A 1 134 ? -11.000 5.733 31.191 1.00 69.44 134 ASP A C 1
ATOM 1047 O O . ASP A 1 134 ? -10.695 5.193 30.119 1.00 69.44 134 ASP A O 1
ATOM 1051 N N . ASP A 1 135 ? -10.690 6.999 31.483 1.00 79.25 135 ASP A N 1
ATOM 1052 C CA . ASP A 1 135 ? -9.997 7.917 30.576 1.00 79.25 135 ASP A CA 1
ATOM 1053 C C . ASP A 1 135 ? -8.667 7.344 30.070 1.00 79.25 135 ASP A C 1
ATOM 1055 O O . ASP A 1 135 ? -8.259 7.636 28.943 1.00 79.25 135 ASP A O 1
ATOM 1059 N N . SER A 1 136 ? -8.009 6.476 30.847 1.00 85.00 136 SER A N 1
ATOM 1060 C CA . SER A 1 136 ? -6.742 5.862 30.449 1.00 85.00 136 SER A CA 1
ATOM 1061 C C . SER A 1 136 ? -6.922 4.851 29.309 1.00 85.00 136 SER A C 1
ATOM 1063 O O . SER A 1 136 ? -6.180 4.882 28.323 1.00 85.00 136 SER A O 1
ATOM 1065 N N . LEU A 1 137 ? -7.938 3.987 29.392 1.00 86.12 137 LEU A N 1
ATOM 1066 C CA . LEU A 1 137 ? -8.238 2.988 28.367 1.00 86.12 137 LEU A CA 1
ATOM 1067 C C . LEU A 1 137 ? -8.815 3.649 27.116 1.00 86.12 137 LEU A C 1
ATOM 1069 O O . LEU A 1 137 ? -8.417 3.314 26.000 1.00 86.12 137 LEU A O 1
ATOM 1073 N N . LYS A 1 138 ? -9.699 4.634 27.298 1.00 88.38 138 LYS A N 1
ATOM 1074 C CA . LYS A 1 138 ? -10.238 5.439 26.200 1.00 88.38 138 LYS A CA 1
ATOM 1075 C C . LYS A 1 138 ? -9.128 6.145 25.421 1.00 88.38 138 LYS A C 1
ATOM 1077 O O . LYS A 1 138 ? -9.108 6.072 24.195 1.00 88.38 138 LYS A O 1
ATOM 1082 N N . SER A 1 139 ? -8.164 6.749 26.118 1.00 89.62 139 SER A N 1
ATOM 1083 C CA . SER A 1 139 ? -7.006 7.399 25.487 1.00 89.62 139 SER A CA 1
ATOM 1084 C C . SER A 1 139 ? -6.153 6.416 24.681 1.00 89.62 139 SER A C 1
ATOM 1086 O O . SER A 1 139 ? -5.716 6.744 23.581 1.00 89.62 139 SER A O 1
ATOM 1088 N N . ARG A 1 140 ? -5.962 5.183 25.172 1.00 91.19 140 ARG A N 1
ATOM 1089 C CA . ARG A 1 140 ? -5.238 4.130 24.435 1.00 91.19 140 ARG A CA 1
ATOM 1090 C C . ARG A 1 140 ? -5.979 3.674 23.179 1.00 91.19 140 ARG A C 1
ATOM 1092 O O . ARG A 1 140 ? -5.355 3.514 22.136 1.00 91.19 140 ARG A O 1
ATOM 1099 N N . LEU A 1 141 ? -7.299 3.496 23.260 1.00 92.88 141 LEU A N 1
ATOM 1100 C CA . LEU A 1 141 ? -8.127 3.151 22.098 1.00 92.88 141 LEU A CA 1
ATOM 1101 C C . LEU A 1 141 ? -8.062 4.250 21.026 1.00 92.88 141 LEU A C 1
ATOM 1103 O O . LEU A 1 141 ? -7.910 3.946 19.845 1.00 92.88 141 LEU A O 1
ATOM 1107 N N . LEU A 1 142 ? -8.118 5.520 21.439 1.00 93.06 142 LEU A N 1
ATOM 1108 C CA . LEU A 1 142 ? -7.965 6.663 20.534 1.00 93.06 142 LEU A CA 1
ATOM 1109 C C . LEU A 1 142 ? -6.567 6.722 19.906 1.00 93.06 142 LEU A C 1
ATOM 1111 O O . LEU A 1 142 ? -6.460 6.948 18.706 1.00 93.06 142 LEU A O 1
ATOM 1115 N N . ALA A 1 143 ? -5.506 6.458 20.675 1.00 93.50 143 ALA A N 1
ATOM 1116 C CA . ALA A 1 143 ? -4.144 6.402 20.143 1.00 93.50 143 ALA A CA 1
ATOM 1117 C C . ALA A 1 143 ? -3.992 5.328 19.050 1.00 93.50 143 ALA A C 1
ATOM 1119 O O . ALA A 1 143 ? -3.371 5.579 18.021 1.00 93.50 143 ALA A O 1
ATOM 1120 N N . VAL A 1 144 ? -4.618 4.158 19.220 1.00 94.75 144 VAL A N 1
ATOM 1121 C CA . VAL A 1 144 ? -4.613 3.118 18.178 1.00 94.75 144 VAL A CA 1
ATOM 1122 C C . VAL A 1 144 ? -5.412 3.529 16.943 1.00 94.75 144 VAL A C 1
ATOM 1124 O O . VAL A 1 144 ? -4.990 3.234 15.829 1.00 94.75 144 VAL A O 1
ATOM 1127 N N . LEU A 1 145 ? -6.527 4.249 17.098 1.00 94.19 145 LEU A N 1
ATOM 1128 C CA . LEU A 1 145 ? -7.267 4.786 15.950 1.00 94.19 145 LEU A CA 1
ATOM 1129 C C . LEU A 1 145 ? -6.458 5.807 15.141 1.00 94.19 145 LEU A C 1
ATOM 1131 O O . LEU A 1 145 ? -6.594 5.851 13.915 1.00 94.19 145 LEU A O 1
ATOM 1135 N N . ILE A 1 146 ? -5.602 6.592 15.799 1.00 94.62 146 ILE A N 1
ATOM 1136 C CA . ILE A 1 146 ? -4.681 7.513 15.120 1.00 94.62 146 ILE A CA 1
ATOM 1137 C C . ILE A 1 146 ? -3.695 6.724 14.257 1.00 94.62 146 ILE A C 1
ATOM 1139 O O . ILE A 1 146 ? -3.533 7.050 13.081 1.00 94.62 146 ILE A O 1
ATOM 1143 N N . GLU A 1 147 ? -3.103 5.649 14.786 1.00 95.88 147 GLU A N 1
ATOM 1144 C CA . GLU A 1 147 ? -2.199 4.803 13.995 1.00 95.88 147 GLU A CA 1
ATOM 1145 C C . GLU A 1 147 ? -2.931 4.081 12.850 1.00 95.88 147 GLU A C 1
ATOM 1147 O O . GLU A 1 147 ? -2.425 4.072 11.733 1.00 95.88 147 GLU A O 1
ATOM 1152 N N . ILE A 1 148 ? -4.163 3.589 13.056 1.00 94.50 148 ILE A N 1
ATOM 1153 C CA . ILE A 1 148 ? -5.004 3.034 11.970 1.00 94.50 148 ILE A CA 1
ATOM 1154 C C . ILE A 1 148 ? -5.225 4.074 10.867 1.00 94.50 148 ILE A C 1
ATOM 1156 O O . ILE A 1 148 ? -5.109 3.763 9.681 1.00 94.50 148 ILE A O 1
ATOM 1160 N N . SER A 1 149 ? -5.538 5.313 11.252 1.00 93.06 149 SER A N 1
ATOM 1161 C CA . SER A 1 149 ? -5.775 6.405 10.305 1.00 93.06 149 SER A CA 1
ATOM 1162 C C . SER A 1 149 ? -4.511 6.695 9.502 1.00 93.06 149 SER A C 1
ATOM 1164 O O . SER A 1 149 ? -4.568 6.744 8.279 1.00 93.06 149 SER A O 1
ATOM 1166 N N . LYS A 1 150 ? -3.368 6.809 10.184 1.00 93.81 150 LYS A N 1
ATOM 1167 C CA . LYS A 1 150 ? -2.053 7.059 9.592 1.00 93.81 150 LYS A CA 1
ATOM 1168 C C . LYS A 1 150 ? -1.625 5.949 8.635 1.00 93.81 150 LYS A C 1
ATOM 1170 O O . LYS A 1 150 ? -1.235 6.252 7.512 1.00 93.81 150 LYS A O 1
ATOM 1175 N N . ASP A 1 151 ? -1.723 4.683 9.040 1.00 93.25 151 ASP A N 1
ATOM 1176 C CA . ASP A 1 151 ? -1.374 3.548 8.179 1.00 93.25 151 ASP A CA 1
ATOM 1177 C C . ASP A 1 151 ? -2.275 3.489 6.939 1.00 93.25 151 ASP A C 1
ATOM 1179 O O . ASP A 1 151 ? -1.780 3.259 5.837 1.00 93.25 151 ASP A O 1
ATOM 1183 N N . ARG A 1 152 ? -3.575 3.788 7.079 1.00 91.56 152 ARG A N 1
ATOM 1184 C CA . ARG A 1 152 ? -4.496 3.937 5.941 1.00 91.56 152 ARG A CA 1
ATOM 1185 C C . ARG A 1 152 ? -4.022 5.013 4.960 1.00 91.56 152 ARG A C 1
ATOM 1187 O O . ARG A 1 152 ? -4.011 4.750 3.761 1.00 91.56 152 ARG A O 1
ATOM 1194 N N . GLU A 1 153 ? -3.626 6.200 5.427 1.00 87.75 153 GLU A N 1
ATOM 1195 C CA . GLU A 1 153 ? -3.160 7.261 4.513 1.00 87.75 153 GLU A CA 1
ATOM 1196 C C . GLU A 1 153 ? -1.837 6.889 3.847 1.00 87.75 153 GLU A C 1
ATOM 1198 O O . GLU A 1 153 ? -1.638 7.167 2.669 1.00 87.75 153 GLU A O 1
ATOM 1203 N N . GLN A 1 154 ? -0.928 6.234 4.571 1.00 88.88 154 GLN A N 1
ATOM 1204 C CA . GLN A 1 154 ? 0.313 5.748 3.970 1.00 88.88 154 GLN A CA 1
ATOM 1205 C C . GLN A 1 154 ? 0.016 4.716 2.876 1.00 88.88 154 GLN A C 1
ATOM 1207 O O . GLN A 1 154 ? 0.588 4.798 1.792 1.00 88.88 154 GLN A O 1
ATOM 1212 N N . LEU A 1 155 ? -0.923 3.796 3.106 1.00 86.50 155 LEU A N 1
ATOM 1213 C CA . LEU A 1 155 ? -1.360 2.829 2.093 1.00 86.50 155 LEU A CA 1
ATOM 1214 C C . LEU A 1 155 ? -2.003 3.499 0.872 1.00 86.50 155 LEU A C 1
ATOM 1216 O O . LEU A 1 155 ? -1.778 3.037 -0.243 1.00 86.50 155 LEU A O 1
ATOM 1220 N N . GLU A 1 156 ? -2.719 4.609 1.056 1.00 83.12 156 GLU A N 1
ATOM 1221 C CA . GLU A 1 156 ? -3.224 5.445 -0.043 1.00 83.12 156 GLU A CA 1
ATOM 1222 C C . GLU A 1 156 ? -2.085 6.083 -0.849 1.00 83.12 156 GLU A C 1
ATOM 1224 O O . GLU A 1 156 ? -2.087 6.061 -2.079 1.00 83.12 156 GLU A O 1
ATOM 1229 N N . VAL A 1 157 ? -1.081 6.625 -0.156 1.00 79.38 157 VAL A N 1
ATOM 1230 C CA . VAL A 1 157 ? 0.061 7.321 -0.763 1.00 79.38 157 VAL A CA 1
ATOM 1231 C C . VAL A 1 157 ? 0.977 6.370 -1.525 1.00 79.38 157 VAL A C 1
ATOM 1233 O O . VAL A 1 157 ? 1.487 6.738 -2.591 1.00 79.38 157 VAL A O 1
ATOM 1236 N N . TYR A 1 158 ? 1.237 5.188 -0.967 1.00 75.12 158 TYR A N 1
ATOM 1237 C CA . TYR A 1 158 ? 2.072 4.186 -1.612 1.00 75.12 158 TYR A CA 1
ATOM 1238 C C . TYR A 1 158 ? 1.287 3.451 -2.697 1.00 75.12 158 TYR A C 1
ATOM 1240 O O . TYR A 1 158 ? 1.816 3.298 -3.795 1.00 75.12 158 TYR A O 1
ATOM 1248 N N . GLY A 1 159 ? 0.027 3.084 -2.469 1.00 69.31 159 GLY A N 1
ATOM 1249 C CA . GLY A 1 159 ? -0.748 2.305 -3.432 1.00 69.31 159 GLY A CA 1
ATOM 1250 C C . GLY A 1 159 ? -0.190 0.892 -3.653 1.00 69.31 159 GLY A C 1
ATOM 1251 O O . GLY A 1 159 ? 0.860 0.531 -3.116 1.00 69.31 159 GLY A O 1
ATOM 1252 N N . HIS A 1 160 ? -0.889 0.099 -4.464 1.00 64.19 160 HIS A N 1
ATOM 1253 C CA . HIS A 1 160 ? -0.443 -1.234 -4.891 1.00 64.19 160 HIS A CA 1
ATOM 1254 C C . HIS A 1 160 ? 0.307 -1.190 -6.230 1.00 64.19 160 HIS A C 1
ATOM 1256 O O . HIS A 1 160 ? 1.190 -2.010 -6.459 1.00 64.19 160 HIS A O 1
ATOM 1262 N N . ARG A 1 161 ? 0.010 -0.211 -7.101 1.00 61.69 161 ARG A N 1
ATOM 1263 C CA . ARG A 1 161 ? 0.590 -0.151 -8.458 1.00 61.69 161 ARG A CA 1
ATOM 1264 C C . ARG A 1 161 ? 1.948 0.516 -8.497 1.00 61.69 161 ARG A C 1
ATOM 1266 O O . ARG A 1 161 ? 2.161 1.539 -7.851 1.00 61.69 161 ARG A O 1
ATOM 1273 N N . TYR A 1 162 ? 2.860 -0.005 -9.301 1.00 57.16 162 TYR A N 1
ATOM 1274 C CA . TYR A 1 162 ? 4.263 0.397 -9.363 1.00 57.16 162 TYR A CA 1
ATOM 1275 C C . TYR A 1 162 ? 4.483 1.785 -9.943 1.00 57.16 162 TYR A C 1
ATOM 1277 O O . TYR A 1 162 ? 5.277 2.564 -9.407 1.00 57.16 162 TYR A O 1
ATOM 1285 N N . ILE A 1 163 ? 3.738 2.119 -10.991 1.00 59.19 163 ILE A N 1
ATOM 1286 C CA . ILE A 1 163 ? 3.860 3.378 -11.707 1.00 59.19 163 ILE A CA 1
ATOM 1287 C C . ILE A 1 163 ? 2.494 4.045 -11.785 1.00 59.19 163 ILE A C 1
ATOM 1289 O O . ILE A 1 163 ? 1.649 3.735 -12.622 1.00 59.19 163 ILE A O 1
ATOM 1293 N N . VAL A 1 164 ? 2.272 5.007 -10.897 1.00 51.00 164 VAL A N 1
ATOM 1294 C CA . VAL A 1 164 ? 1.014 5.751 -10.848 1.00 51.00 164 VAL A CA 1
ATOM 1295 C C . VAL A 1 164 ? 1.145 7.028 -11.683 1.00 51.00 164 VAL A C 1
ATOM 1297 O O . VAL A 1 164 ? 2.099 7.791 -11.522 1.00 51.00 164 VAL A O 1
ATOM 1300 N N . GLY A 1 165 ? 0.175 7.273 -12.567 1.00 56.75 165 GLY A N 1
ATOM 1301 C CA . GLY A 1 165 ? -0.007 8.560 -13.248 1.00 56.75 165 GLY A CA 1
ATOM 1302 C C . GLY A 1 165 ? 1.157 8.995 -14.149 1.00 56.75 165 GLY A C 1
ATOM 1303 O O . GLY A 1 165 ? 1.553 8.281 -15.072 1.00 56.75 165 GLY A O 1
ATOM 1304 N N . GLU A 1 166 ? 1.681 10.197 -13.894 1.00 51.47 166 GLU A N 1
ATOM 1305 C CA . GLU A 1 166 ? 2.647 10.920 -14.741 1.00 51.47 166 GLU A CA 1
ATOM 1306 C C . GLU A 1 166 ? 3.973 10.180 -14.954 1.00 51.47 166 GLU A C 1
ATOM 1308 O O . GLU A 1 166 ? 4.643 10.398 -15.962 1.00 51.47 166 GLU A O 1
ATOM 1313 N N . LEU A 1 167 ? 4.345 9.268 -14.051 1.00 57.22 167 LEU A N 1
ATOM 1314 C CA . LEU A 1 167 ? 5.608 8.540 -14.145 1.00 57.22 167 LEU A CA 1
ATOM 1315 C C . LEU A 1 167 ? 5.592 7.506 -15.292 1.00 57.22 167 LEU A C 1
ATOM 1317 O O . LEU A 1 167 ? 6.625 7.302 -15.924 1.00 57.22 167 LEU A O 1
ATOM 1321 N N . LYS A 1 168 ? 4.420 6.933 -15.637 1.00 62.81 168 LYS A N 1
ATOM 1322 C CA . LYS A 1 168 ? 4.260 6.068 -16.829 1.00 62.81 168 LYS A CA 1
ATOM 1323 C C . LYS A 1 168 ? 4.455 6.878 -18.099 1.00 62.81 168 LYS A C 1
ATOM 1325 O O . LYS A 1 168 ? 5.190 6.473 -18.994 1.00 62.81 168 LYS A O 1
ATOM 1330 N N . LEU A 1 169 ? 3.800 8.037 -18.157 1.00 64.25 169 LEU A N 1
ATOM 1331 C CA . LEU A 1 169 ? 3.882 8.943 -19.296 1.00 64.25 169 LEU A CA 1
ATOM 1332 C C . LEU A 1 169 ? 5.321 9.423 -19.503 1.00 64.25 169 LEU A C 1
ATOM 1334 O O . LEU A 1 169 ? 5.827 9.367 -20.618 1.00 64.25 169 LEU A O 1
ATOM 1338 N N . LEU A 1 170 ? 5.999 9.829 -18.427 1.00 64.50 170 LEU A N 1
ATOM 1339 C CA . LEU A 1 170 ? 7.392 10.262 -18.468 1.00 64.50 170 LEU A CA 1
ATOM 1340 C C . LEU A 1 170 ? 8.313 9.148 -18.971 1.00 64.50 170 LEU A C 1
ATOM 1342 O O . LEU A 1 170 ? 9.223 9.418 -19.749 1.00 64.50 170 LEU A O 1
ATOM 1346 N N . PHE A 1 171 ? 8.034 7.900 -18.597 1.00 68.31 171 PHE A N 1
ATOM 1347 C CA . PHE A 1 171 ? 8.772 6.740 -19.078 1.00 68.31 171 PHE A CA 1
ATOM 1348 C C . PHE A 1 171 ? 8.601 6.520 -20.588 1.00 68.31 171 PHE A C 1
ATOM 1350 O O . PHE A 1 171 ? 9.588 6.400 -21.309 1.00 68.31 171 PHE A O 1
ATOM 1357 N N . PHE A 1 172 ? 7.362 6.536 -21.090 1.00 72.75 172 PHE A N 1
ATOM 1358 C CA . PHE A 1 172 ? 7.091 6.412 -22.527 1.00 72.75 172 PHE A CA 1
ATOM 1359 C C . PHE A 1 172 ? 7.698 7.558 -23.340 1.00 72.75 172 PHE A C 1
ATOM 1361 O O . PHE A 1 172 ? 8.318 7.320 -24.377 1.00 72.75 172 PHE A O 1
ATOM 1368 N N . VAL A 1 173 ? 7.551 8.797 -22.860 1.00 71.88 173 VAL A N 1
ATOM 1369 C CA . VAL A 1 173 ? 8.108 9.990 -23.510 1.00 71.88 173 VAL A CA 1
ATOM 1370 C C . VAL A 1 173 ? 9.632 9.919 -23.543 1.00 71.88 173 VAL A C 1
ATOM 1372 O O . VAL A 1 173 ? 10.233 10.193 -24.580 1.00 71.88 173 VAL A O 1
ATOM 1375 N N . PHE A 1 174 ? 10.264 9.500 -22.444 1.00 72.56 174 PHE A N 1
ATOM 1376 C CA . PHE A 1 174 ? 11.714 9.354 -22.374 1.00 72.56 174 PHE A CA 1
ATOM 1377 C C . PHE A 1 174 ? 12.231 8.268 -23.323 1.00 72.56 174 PHE A C 1
ATOM 1379 O O . PHE A 1 174 ? 13.170 8.516 -24.077 1.00 72.56 174 PHE A O 1
ATOM 1386 N N . THR A 1 175 ? 11.587 7.101 -23.357 1.00 75.50 175 THR A N 1
ATOM 1387 C CA . THR A 1 175 ? 11.959 6.021 -24.278 1.00 75.50 175 THR A CA 1
ATOM 1388 C C . THR A 1 175 ? 11.791 6.429 -25.740 1.00 75.50 175 THR A C 1
ATOM 1390 O O . THR A 1 175 ? 12.676 6.158 -26.554 1.00 75.50 175 THR A O 1
ATOM 1393 N N . GLY A 1 176 ? 10.703 7.127 -26.084 1.00 76.56 176 GLY A N 1
ATOM 1394 C CA . GLY A 1 176 ? 10.487 7.648 -27.436 1.00 76.56 176 GLY A CA 1
ATOM 1395 C C . GLY A 1 176 ? 11.535 8.690 -27.837 1.00 76.56 176 GLY A C 1
ATOM 1396 O O . GLY A 1 176 ? 12.107 8.616 -28.927 1.00 76.56 176 GLY A O 1
ATOM 1397 N N . PHE A 1 177 ? 11.854 9.617 -26.930 1.00 75.88 177 PHE A N 1
ATOM 1398 C CA . PHE A 1 177 ? 12.900 10.617 -27.138 1.00 75.88 177 PHE A CA 1
ATOM 1399 C C . PHE A 1 177 ? 14.268 9.963 -27.367 1.00 75.88 177 PHE A C 1
ATOM 1401 O O . PHE A 1 177 ? 14.931 10.237 -28.365 1.00 75.88 177 PHE A O 1
ATOM 1408 N N . LEU A 1 178 ? 14.665 9.045 -26.486 1.00 73.56 178 LEU A N 1
ATOM 1409 C CA . LEU A 1 178 ? 15.955 8.371 -26.563 1.00 73.56 178 LEU A CA 1
ATOM 1410 C C . LEU A 1 178 ? 16.074 7.511 -27.831 1.00 73.56 178 LEU A C 1
ATOM 1412 O O . LEU A 1 178 ? 17.112 7.526 -28.488 1.00 73.56 178 LEU A O 1
ATOM 1416 N N . SER A 1 179 ? 14.994 6.830 -28.223 1.00 79.44 179 SER A N 1
ATOM 1417 C CA . SER A 1 179 ? 14.936 6.073 -29.481 1.00 79.44 179 SER A CA 1
ATOM 1418 C C . SER A 1 179 ? 15.139 6.977 -30.698 1.00 79.44 179 SER A C 1
ATOM 1420 O O . SER A 1 179 ? 15.847 6.609 -31.630 1.00 79.44 179 SER A O 1
ATOM 1422 N N . THR A 1 180 ? 14.580 8.190 -30.668 1.00 77.75 180 THR A N 1
ATOM 1423 C CA . THR A 1 180 ? 14.754 9.193 -31.731 1.00 77.75 180 THR A CA 1
ATOM 1424 C C . THR A 1 180 ? 16.201 9.683 -31.812 1.00 77.75 180 THR A C 1
ATOM 1426 O O . THR A 1 180 ? 16.751 9.796 -32.905 1.00 77.75 180 THR A O 1
ATOM 1429 N N . VAL A 1 181 ? 16.848 9.920 -30.664 1.00 73.50 181 VAL A N 1
ATOM 1430 C CA . VAL A 1 181 ? 18.273 10.292 -30.600 1.00 73.50 181 VAL A CA 1
ATOM 1431 C C . VAL A 1 181 ? 19.157 9.172 -31.150 1.00 73.50 181 VAL A C 1
ATOM 1433 O O . VAL A 1 181 ? 20.050 9.442 -31.949 1.00 73.50 181 VAL A O 1
ATOM 1436 N N . ILE A 1 182 ? 18.884 7.917 -30.780 1.00 73.56 182 ILE A N 1
ATOM 1437 C CA . ILE A 1 182 ? 19.615 6.757 -31.306 1.00 73.56 182 ILE A CA 1
ATOM 1438 C C . ILE A 1 182 ? 19.461 6.688 -32.827 1.00 73.56 182 ILE A C 1
ATOM 1440 O O . ILE A 1 182 ? 20.473 6.616 -33.517 1.00 73.56 182 ILE A O 1
ATOM 1444 N N . LEU A 1 183 ? 18.234 6.784 -33.357 1.00 78.62 183 LEU A N 1
ATOM 1445 C CA . LEU A 1 183 ? 17.987 6.796 -34.806 1.00 78.62 183 LEU A CA 1
ATOM 1446 C C . LEU A 1 183 ? 18.759 7.907 -35.520 1.00 78.62 183 LEU A C 1
ATOM 1448 O O . LEU A 1 183 ? 19.326 7.656 -36.578 1.00 78.62 183 LEU A O 1
ATOM 1452 N N . PHE A 1 184 ? 18.815 9.107 -34.940 1.00 75.06 184 PHE A N 1
ATOM 1453 C CA . PHE A 1 184 ? 19.552 10.233 -35.513 1.00 75.06 184 PHE A CA 1
ATOM 1454 C C . PHE A 1 184 ? 21.061 9.968 -35.589 1.00 75.06 184 PHE A C 1
ATOM 1456 O O . PHE A 1 184 ? 21.675 10.231 -36.620 1.00 75.06 184 PHE A O 1
ATOM 1463 N N . ILE A 1 185 ? 21.648 9.399 -34.531 1.00 72.38 185 ILE A N 1
ATOM 1464 C CA . ILE A 1 185 ? 23.081 9.069 -34.475 1.00 72.38 185 ILE A CA 1
ATOM 1465 C C . ILE A 1 185 ? 23.439 7.979 -35.496 1.00 72.38 185 ILE A C 1
ATOM 1467 O O . ILE A 1 185 ? 24.510 8.021 -36.094 1.00 72.38 185 ILE A O 1
ATOM 1471 N N . VAL A 1 186 ? 22.551 7.005 -35.712 1.00 73.25 186 VAL A N 1
ATOM 1472 C CA . VAL A 1 186 ? 22.859 5.817 -36.526 1.00 73.25 186 VAL A CA 1
ATOM 1473 C C . VAL A 1 186 ? 22.379 5.900 -37.980 1.00 73.25 186 VAL A C 1
ATOM 1475 O O . VAL A 1 186 ? 22.701 5.018 -38.773 1.00 73.25 186 VAL A O 1
ATOM 1478 N N . ALA A 1 187 ? 21.631 6.944 -38.356 1.00 74.62 187 ALA A N 1
ATOM 1479 C CA . ALA A 1 187 ? 20.981 7.070 -39.667 1.00 74.62 187 ALA A CA 1
ATOM 1480 C C . ALA A 1 187 ? 21.948 7.041 -40.866 1.00 74.62 187 ALA A C 1
ATOM 1482 O O . ALA A 1 187 ? 21.552 6.662 -41.966 1.00 74.62 187 ALA A O 1
ATOM 1483 N N . SER A 1 188 ? 23.205 7.443 -40.673 1.00 70.69 188 SER A N 1
ATOM 1484 C CA . SER A 1 188 ? 24.201 7.579 -41.742 1.00 70.69 188 SER A CA 1
ATOM 1485 C C . SER A 1 188 ? 25.069 6.335 -41.963 1.00 70.69 188 SER A C 1
ATOM 1487 O O . SER A 1 188 ? 25.835 6.297 -42.926 1.00 70.69 188 SER A O 1
ATOM 1489 N N . ASN A 1 189 ? 24.973 5.310 -41.108 1.00 72.00 189 ASN A N 1
ATOM 1490 C CA . ASN A 1 189 ? 25.871 4.155 -41.139 1.00 72.00 189 ASN A CA 1
ATOM 1491 C C . ASN A 1 189 ? 25.104 2.839 -40.949 1.00 72.00 189 ASN A C 1
ATOM 1493 O O . ASN A 1 189 ? 24.576 2.564 -39.876 1.00 72.00 189 ASN A O 1
ATOM 1497 N N . GLY A 1 190 ? 25.101 1.985 -41.978 1.00 67.12 190 GLY A N 1
ATOM 1498 C CA . GLY A 1 190 ? 24.332 0.735 -41.986 1.00 67.12 190 GLY A CA 1
ATOM 1499 C C . GLY A 1 190 ? 24.695 -0.262 -40.876 1.00 67.12 190 GLY A C 1
ATOM 1500 O O . GLY A 1 190 ? 23.816 -0.966 -40.387 1.00 67.12 190 GLY A O 1
ATOM 1501 N N . VAL A 1 191 ? 25.955 -0.308 -40.425 1.00 66.75 191 VAL A N 1
ATOM 1502 C CA . VAL A 1 191 ? 26.367 -1.189 -39.313 1.00 66.75 191 VAL A CA 1
ATOM 1503 C C . VAL A 1 191 ? 25.868 -0.634 -37.980 1.00 66.75 191 VAL A C 1
ATOM 1505 O O . VAL A 1 191 ? 25.309 -1.371 -37.167 1.00 66.75 191 VAL A O 1
ATOM 1508 N N . LEU A 1 192 ? 26.005 0.677 -37.771 1.00 65.62 192 LEU A N 1
ATOM 1509 C CA . LEU A 1 192 ? 25.476 1.342 -36.579 1.00 65.62 192 LEU A CA 1
ATOM 1510 C C . LEU A 1 192 ? 23.951 1.318 -36.547 1.00 65.62 192 LEU A C 1
ATOM 1512 O O . LEU A 1 192 ? 23.378 1.250 -35.467 1.00 65.62 192 LEU A O 1
ATOM 1516 N N . PHE A 1 193 ? 23.294 1.302 -37.705 1.00 71.81 193 PHE A N 1
ATOM 1517 C CA . PHE A 1 193 ? 21.845 1.187 -37.809 1.00 71.81 193 PHE A CA 1
ATOM 1518 C C . PHE A 1 193 ? 21.331 -0.132 -37.215 1.00 71.81 193 PHE A C 1
ATOM 1520 O O . PHE A 1 193 ? 20.349 -0.129 -36.475 1.00 71.81 193 PHE A O 1
ATOM 1527 N N . ILE A 1 194 ? 22.029 -1.250 -37.456 1.00 67.25 194 ILE A N 1
ATOM 1528 C CA . ILE A 1 194 ? 21.693 -2.555 -36.857 1.00 67.25 194 ILE A CA 1
ATOM 1529 C C . ILE A 1 194 ? 21.873 -2.511 -35.332 1.00 67.25 194 ILE A C 1
ATOM 1531 O O . ILE A 1 194 ? 20.988 -2.939 -34.590 1.00 67.25 194 ILE A O 1
ATOM 1535 N N . VAL A 1 195 ? 22.992 -1.956 -34.854 1.00 66.38 195 VAL A N 1
ATOM 1536 C CA . VAL A 1 195 ? 23.283 -1.841 -33.413 1.00 66.38 195 VAL A CA 1
ATOM 1537 C C . VAL A 1 195 ? 22.284 -0.909 -32.716 1.00 66.38 195 VAL A C 1
ATOM 1539 O O . VAL A 1 195 ? 21.749 -1.254 -31.664 1.00 66.38 195 VAL A O 1
ATOM 1542 N N . GLY A 1 196 ? 21.977 0.242 -33.314 1.00 68.56 196 GLY A N 1
ATOM 1543 C CA . GLY A 1 196 ? 20.981 1.191 -32.820 1.00 68.56 196 GLY A CA 1
ATOM 1544 C C . GLY A 1 196 ? 19.567 0.614 -32.818 1.00 68.56 196 GLY A C 1
ATOM 1545 O O . GLY A 1 196 ? 18.834 0.811 -31.853 1.00 68.56 196 GLY A O 1
ATOM 1546 N N . GLY A 1 197 ? 19.205 -0.170 -33.837 1.00 69.12 197 GLY A N 1
ATOM 1547 C CA . GLY A 1 197 ? 17.935 -0.894 -33.893 1.00 69.12 197 GLY A CA 1
ATOM 1548 C C . GLY A 1 197 ? 17.768 -1.894 -32.745 1.00 69.12 197 GLY A C 1
ATOM 1549 O O . GLY A 1 197 ? 16.724 -1.910 -32.093 1.00 69.12 197 GLY A O 1
ATOM 1550 N N . LEU A 1 198 ? 18.813 -2.669 -32.429 1.00 65.06 198 LEU A N 1
ATOM 1551 C CA . LEU A 1 198 ? 18.824 -3.560 -31.259 1.00 65.06 198 LEU A CA 1
ATOM 1552 C C . LEU A 1 198 ? 18.673 -2.786 -29.942 1.00 65.06 198 LEU A C 1
ATOM 1554 O O . LEU A 1 198 ? 18.000 -3.246 -29.022 1.00 65.06 198 LEU A O 1
ATOM 1558 N N . LEU A 1 199 ? 19.260 -1.594 -29.860 1.00 69.31 199 LEU A N 1
ATOM 1559 C CA . LEU A 1 199 ? 19.190 -0.717 -28.691 1.00 69.31 199 LEU A CA 1
ATOM 1560 C C . LEU A 1 199 ? 17.780 -0.165 -28.467 1.00 69.31 199 LEU A C 1
ATOM 1562 O O . LEU A 1 199 ? 17.271 -0.179 -27.348 1.00 69.31 199 LEU A O 1
ATOM 1566 N N . ILE A 1 200 ? 17.124 0.264 -29.544 1.00 76.69 200 ILE A N 1
ATOM 1567 C CA . ILE A 1 200 ? 15.722 0.692 -29.525 1.00 76.69 200 ILE A CA 1
ATOM 1568 C C . ILE A 1 200 ? 14.825 -0.478 -29.129 1.00 76.69 200 ILE A C 1
ATOM 1570 O O . ILE A 1 200 ? 13.940 -0.315 -28.292 1.00 76.69 200 ILE A O 1
ATOM 1574 N N . PHE A 1 201 ? 15.079 -1.675 -29.662 1.00 69.56 201 PHE A N 1
ATOM 1575 C CA . PHE A 1 201 ? 14.340 -2.870 -29.270 1.00 69.56 201 PHE A CA 1
ATOM 1576 C C . PHE A 1 201 ? 14.509 -3.181 -27.777 1.00 69.56 201 PHE A C 1
ATOM 1578 O O . PHE A 1 201 ? 13.520 -3.425 -27.091 1.00 69.56 201 PHE A O 1
ATOM 1585 N N . ALA A 1 202 ? 15.733 -3.100 -27.249 1.00 67.12 202 ALA A N 1
ATOM 1586 C CA . ALA A 1 202 ? 16.000 -3.280 -25.825 1.00 67.12 202 ALA A CA 1
ATOM 1587 C C . ALA A 1 202 ? 15.274 -2.232 -24.964 1.00 67.12 202 ALA A C 1
ATOM 1589 O O . ALA A 1 202 ? 14.704 -2.582 -23.936 1.00 67.12 202 ALA A O 1
ATOM 1590 N N . LEU A 1 203 ? 15.233 -0.968 -25.396 1.00 73.50 203 LEU A N 1
ATOM 1591 C CA . LEU A 1 203 ? 14.495 0.104 -24.721 1.00 73.50 203 LEU A CA 1
ATOM 1592 C C . LEU A 1 203 ? 12.981 -0.130 -24.709 1.00 73.50 203 LEU A C 1
ATOM 1594 O O . LEU A 1 203 ? 12.338 0.033 -23.672 1.00 73.50 203 LEU A O 1
ATOM 1598 N N . ILE A 1 204 ? 12.415 -0.541 -25.845 1.00 74.06 204 ILE A N 1
ATOM 1599 C CA . ILE A 1 204 ? 10.996 -0.897 -25.962 1.00 74.06 204 ILE A CA 1
ATOM 1600 C C . ILE A 1 204 ? 10.681 -2.104 -25.076 1.00 74.06 204 ILE A C 1
ATOM 1602 O O . ILE A 1 204 ? 9.683 -2.093 -24.358 1.00 74.06 204 ILE A O 1
ATOM 1606 N N . TYR A 1 205 ? 11.546 -3.118 -25.074 1.00 68.12 205 TYR A N 1
ATOM 1607 C CA . TYR A 1 205 ? 11.409 -4.280 -24.203 1.00 68.12 205 TYR A CA 1
ATOM 1608 C C . TYR A 1 205 ? 11.458 -3.886 -22.722 1.00 68.12 205 TYR A C 1
ATOM 1610 O O . TYR A 1 205 ? 10.660 -4.375 -21.933 1.00 68.12 205 TYR A O 1
ATOM 1618 N N . LEU A 1 206 ? 12.330 -2.952 -22.340 1.00 69.38 206 LEU A N 1
ATOM 1619 C CA . LEU A 1 206 ? 12.450 -2.448 -20.969 1.00 69.38 206 LEU A CA 1
ATOM 1620 C C . LEU A 1 206 ? 11.198 -1.657 -20.545 1.00 69.38 206 LEU A C 1
ATOM 1622 O O . LEU A 1 206 ? 10.691 -1.855 -19.444 1.00 69.38 206 LEU A O 1
ATOM 1626 N N . CYS A 1 207 ? 10.642 -0.835 -21.446 1.00 72.19 207 CYS A N 1
ATOM 1627 C CA . CYS A 1 207 ? 9.306 -0.243 -21.301 1.00 72.19 207 CYS A CA 1
ATOM 1628 C C . CYS A 1 207 ? 8.242 -1.308 -21.042 1.00 72.19 207 CYS A C 1
ATOM 1630 O O . CYS A 1 207 ? 7.438 -1.165 -20.124 1.00 72.19 207 CYS A O 1
ATOM 1632 N N . TYR A 1 208 ? 8.242 -2.363 -21.855 1.00 70.81 208 TYR A N 1
ATOM 1633 C CA . TYR A 1 208 ? 7.268 -3.439 -21.752 1.00 70.81 208 TYR A CA 1
ATOM 1634 C C . TYR A 1 208 ? 7.397 -4.180 -20.422 1.00 70.81 208 TYR A C 1
ATOM 1636 O O . TYR A 1 208 ? 6.405 -4.368 -19.732 1.00 70.81 208 TYR A O 1
ATOM 1644 N N . LEU A 1 209 ? 8.622 -4.505 -20.014 1.00 67.56 209 LEU A N 1
ATOM 1645 C CA . LEU A 1 209 ? 8.927 -5.185 -18.758 1.00 67.56 209 LEU A CA 1
ATOM 1646 C C . LEU A 1 209 ? 8.489 -4.356 -17.547 1.00 67.56 209 LEU A C 1
ATOM 1648 O O . LEU A 1 209 ? 8.040 -4.903 -16.553 1.00 67.56 209 LEU A O 1
ATOM 1652 N N . ILE A 1 210 ? 8.550 -3.032 -17.635 1.00 67.62 210 ILE A N 1
ATOM 1653 C CA . ILE A 1 210 ? 8.070 -2.144 -16.575 1.00 67.62 210 ILE A CA 1
ATOM 1654 C C . ILE A 1 210 ? 6.545 -2.072 -16.504 1.00 67.62 210 ILE A C 1
ATOM 1656 O O . ILE A 1 210 ? 5.994 -1.980 -15.410 1.00 67.62 210 ILE A O 1
ATOM 1660 N N . ILE A 1 211 ? 5.860 -2.123 -17.646 1.00 66.62 211 ILE A N 1
ATOM 1661 C CA . ILE A 1 211 ? 4.398 -2.257 -17.678 1.00 66.62 211 ILE A CA 1
ATOM 1662 C C . ILE A 1 211 ? 3.995 -3.620 -17.117 1.00 66.62 211 ILE A C 1
ATOM 1664 O O . ILE A 1 211 ? 3.043 -3.695 -16.352 1.00 66.62 211 ILE A O 1
ATOM 1668 N N . ASP A 1 212 ? 4.746 -4.666 -17.457 1.00 64.94 212 ASP A N 1
ATOM 1669 C CA . ASP A 1 212 ? 4.511 -6.028 -16.987 1.00 64.94 212 ASP A CA 1
ATOM 1670 C C . ASP A 1 212 ? 4.746 -6.137 -15.471 1.00 64.94 212 ASP A C 1
ATOM 1672 O O . ASP A 1 212 ? 3.916 -6.687 -14.749 1.00 64.94 212 ASP A O 1
ATOM 1676 N N . ILE A 1 213 ? 5.800 -5.487 -14.954 1.00 64.06 213 ILE A N 1
ATOM 1677 C CA . ILE A 1 213 ? 6.001 -5.289 -13.512 1.00 64.06 213 ILE A CA 1
ATOM 1678 C C . ILE A 1 213 ? 4.827 -4.524 -12.903 1.00 64.06 213 ILE A C 1
ATOM 1680 O O . ILE A 1 213 ? 4.370 -4.902 -11.833 1.00 64.06 213 ILE A O 1
ATOM 1684 N N . ASP A 1 214 ? 4.296 -3.496 -13.575 1.00 60.81 214 ASP A N 1
ATOM 1685 C CA . ASP A 1 214 ? 3.119 -2.763 -13.096 1.00 60.81 214 ASP A CA 1
ATOM 1686 C C . ASP A 1 214 ? 1.851 -3.629 -12.997 1.00 60.81 214 ASP A C 1
ATOM 1688 O O . ASP A 1 214 ? 0.975 -3.337 -12.184 1.00 60.81 214 ASP A O 1
ATOM 1692 N N . THR A 1 215 ? 1.770 -4.694 -13.799 1.00 57.50 215 THR A N 1
ATOM 1693 C CA . THR A 1 215 ? 0.684 -5.684 -13.774 1.00 57.50 215 THR A CA 1
ATOM 1694 C C . THR A 1 215 ? 0.966 -6.906 -12.908 1.00 57.50 215 THR A C 1
ATOM 1696 O O . THR A 1 215 ? 0.062 -7.719 -12.711 1.00 57.50 215 THR A O 1
ATOM 1699 N N . LEU A 1 216 ? 2.185 -7.066 -12.384 1.00 57.53 216 LEU A N 1
ATOM 1700 C CA . LEU A 1 216 ? 2.457 -8.112 -11.409 1.00 57.53 216 LEU A CA 1
ATOM 1701 C C . LEU A 1 216 ? 1.686 -7.761 -10.134 1.00 57.53 216 LEU A C 1
ATOM 1703 O O . LEU A 1 216 ? 2.072 -6.855 -9.397 1.00 57.53 216 LEU A O 1
ATOM 1707 N N . ASP A 1 217 ? 0.611 -8.508 -9.870 1.00 53.97 217 ASP A N 1
ATOM 1708 C CA . ASP A 1 217 ? -0.073 -8.567 -8.577 1.00 53.97 217 ASP A CA 1
ATOM 1709 C C . ASP A 1 217 ? 0.919 -9.076 -7.524 1.00 53.97 217 ASP A C 1
ATOM 1711 O O . ASP A 1 217 ? 0.919 -10.244 -7.124 1.00 53.97 217 ASP A O 1
ATOM 1715 N N . TYR A 1 218 ? 1.823 -8.212 -7.072 1.00 52.84 218 TYR A N 1
ATOM 1716 C CA . TYR A 1 218 ? 2.769 -8.514 -6.010 1.00 52.84 218 TYR A CA 1
ATOM 1717 C C . TYR A 1 218 ? 2.018 -8.561 -4.688 1.00 52.84 218 TYR A C 1
ATOM 1719 O O . TYR A 1 218 ? 1.995 -7.628 -3.888 1.00 52.84 218 TYR A O 1
ATOM 1727 N N . GLY A 1 219 ? 1.355 -9.689 -4.477 1.00 52.12 219 GLY A N 1
ATOM 1728 C CA . GLY A 1 219 ? 0.694 -10.007 -3.232 1.00 52.12 219 GLY A CA 1
ATOM 1729 C C . GLY A 1 219 ? -0.475 -9.093 -2.878 1.00 52.12 219 GLY A C 1
ATOM 1730 O O . GLY A 1 219 ? -0.886 -9.162 -1.728 1.00 52.12 219 GLY A O 1
ATOM 1731 N N . GLU A 1 220 ? -1.045 -8.288 -3.788 1.00 52.28 220 GLU A N 1
ATOM 1732 C CA . GLU A 1 220 ? -2.238 -7.465 -3.495 1.00 52.28 220 GLU A CA 1
ATOM 1733 C C . GLU A 1 220 ? -3.357 -8.341 -2.903 1.00 52.28 220 GLU A C 1
ATOM 1735 O O . GLU A 1 220 ? -3.885 -8.069 -1.820 1.00 52.28 220 GLU A O 1
ATOM 1740 N N . TYR A 1 221 ? -3.609 -9.484 -3.547 1.00 53.09 221 TYR A N 1
ATOM 1741 C CA . TYR A 1 221 ? -4.621 -10.436 -3.105 1.00 53.09 221 TYR A CA 1
ATOM 1742 C C . TYR A 1 221 ? -4.269 -11.133 -1.778 1.00 53.09 221 TYR A C 1
ATOM 1744 O O . TYR A 1 221 ? -5.144 -11.362 -0.945 1.00 53.09 221 TYR A O 1
ATOM 1752 N N . GLN A 1 222 ? -2.997 -11.472 -1.537 1.00 58.00 222 GLN A N 1
ATOM 1753 C CA . GLN A 1 222 ? -2.597 -12.213 -0.328 1.00 58.00 222 GLN A CA 1
ATOM 1754 C C . GLN A 1 222 ? -2.328 -11.306 0.882 1.00 58.00 222 GLN A C 1
ATOM 1756 O O . GLN A 1 222 ? -2.751 -11.623 1.991 1.00 58.00 222 GLN A O 1
ATOM 1761 N N . ILE A 1 223 ? -1.638 -10.183 0.688 1.00 62.22 223 ILE A N 1
ATOM 1762 C CA . ILE A 1 223 ? -1.184 -9.275 1.749 1.00 62.22 223 ILE A CA 1
ATOM 1763 C C . ILE A 1 223 ? -2.264 -8.256 2.100 1.00 62.22 223 ILE A C 1
ATOM 1765 O O . ILE A 1 223 ? -2.422 -7.933 3.274 1.00 62.22 223 ILE A O 1
ATOM 1769 N N . GLY A 1 224 ? -3.005 -7.747 1.117 1.00 68.75 224 GLY A N 1
ATOM 1770 C CA . GLY A 1 224 ? -4.125 -6.848 1.369 1.00 68.75 224 GLY A CA 1
ATOM 1771 C C . GLY A 1 224 ? -5.366 -7.645 1.740 1.00 68.75 224 GLY A C 1
ATOM 1772 O O . GLY A 1 224 ? -5.707 -7.800 2.914 1.00 68.75 224 GLY A O 1
ATOM 1773 N N . THR A 1 225 ? -6.019 -8.197 0.723 1.00 77.56 225 THR A N 1
ATOM 1774 C CA . THR A 1 225 ? -7.320 -8.856 0.866 1.00 77.56 225 THR A CA 1
ATOM 1775 C C . THR A 1 225 ? -7.255 -10.073 1.786 1.00 77.56 225 THR A C 1
ATOM 1777 O O . THR A 1 225 ? -8.102 -10.214 2.664 1.00 77.56 225 THR A O 1
ATOM 1780 N N . GLY A 1 226 ? -6.229 -10.919 1.657 1.00 81.56 226 GLY A N 1
ATOM 1781 C CA . GLY A 1 226 ? -6.035 -12.097 2.506 1.00 81.56 226 GLY A CA 1
ATOM 1782 C C . GLY A 1 226 ? -5.888 -11.761 3.992 1.00 81.56 226 GLY A C 1
ATOM 1783 O O . GLY A 1 226 ? -6.587 -12.348 4.820 1.00 81.56 226 GLY A O 1
ATOM 1784 N N . ASN A 1 227 ? -5.053 -10.778 4.343 1.00 84.12 227 ASN A N 1
ATOM 1785 C CA . ASN A 1 227 ? -4.881 -10.368 5.740 1.00 84.12 227 ASN A CA 1
ATOM 1786 C C . ASN A 1 227 ? -6.140 -9.697 6.306 1.00 84.12 227 ASN A C 1
ATOM 1788 O O . ASN A 1 227 ? -6.533 -9.995 7.433 1.00 84.12 227 ASN A O 1
ATOM 1792 N N . LEU A 1 228 ? -6.806 -8.843 5.521 1.00 89.38 228 LEU A N 1
ATOM 1793 C CA . LEU A 1 228 ? -8.060 -8.204 5.929 1.00 89.38 228 LEU A CA 1
ATOM 1794 C C . LEU A 1 228 ? -9.183 -9.235 6.129 1.00 89.38 228 LEU A C 1
ATOM 1796 O O . LEU A 1 228 ? -9.936 -9.150 7.101 1.00 89.38 228 LEU A O 1
ATOM 1800 N N . LEU A 1 229 ? -9.272 -10.251 5.263 1.00 90.25 229 LEU A N 1
ATOM 1801 C CA . LEU A 1 229 ? -10.207 -11.369 5.415 1.00 90.25 229 LEU A CA 1
ATOM 1802 C C . LEU A 1 229 ? -9.893 -12.214 6.654 1.00 90.25 229 LEU A C 1
ATOM 1804 O O . LEU A 1 229 ? -10.810 -12.552 7.407 1.00 90.25 229 LEU A O 1
ATOM 1808 N N . ALA A 1 230 ? -8.619 -12.528 6.898 1.00 88.06 230 ALA A N 1
ATOM 1809 C CA . ALA A 1 230 ? -8.192 -13.259 8.089 1.00 88.06 230 ALA A CA 1
ATOM 1810 C C . ALA A 1 230 ? -8.532 -12.482 9.371 1.00 88.06 230 ALA A C 1
ATOM 1812 O O . ALA A 1 230 ? -9.113 -13.041 10.305 1.00 88.06 230 ALA A O 1
ATOM 1813 N N . LEU A 1 231 ? -8.273 -11.172 9.390 1.00 91.06 231 LEU A N 1
ATOM 1814 C CA . LEU A 1 231 ? -8.652 -10.290 10.489 1.00 91.06 231 LEU A CA 1
ATOM 1815 C C . LEU A 1 231 ? -10.174 -10.268 10.696 1.00 91.06 231 LEU A C 1
ATOM 1817 O O . LEU A 1 231 ? -10.646 -10.399 11.828 1.00 91.06 231 LEU A O 1
ATOM 1821 N N . LYS A 1 232 ? -10.955 -10.156 9.613 1.00 92.50 232 LYS A N 1
ATOM 1822 C CA . LYS A 1 232 ? -12.424 -10.211 9.659 1.00 92.50 232 LYS A CA 1
ATOM 1823 C C . LYS A 1 232 ? -12.909 -11.506 10.318 1.00 92.50 232 LYS A C 1
ATOM 1825 O O . LYS A 1 232 ? -13.765 -11.472 11.209 1.00 92.50 232 LYS A O 1
ATOM 1830 N N . GLN A 1 233 ? -12.348 -12.648 9.916 1.00 91.75 233 GLN A N 1
ATOM 1831 C CA . GLN A 1 233 ? -12.662 -13.959 10.496 1.00 91.75 233 GLN A CA 1
ATOM 1832 C C . GLN A 1 233 ? -12.254 -14.047 11.972 1.00 91.75 233 GLN A C 1
ATOM 1834 O O . GLN A 1 233 ? -13.003 -14.579 12.796 1.00 91.75 233 GLN A O 1
ATOM 1839 N N . GLN A 1 234 ? -11.104 -13.484 12.338 1.00 90.12 234 GLN A N 1
ATOM 1840 C CA . GLN A 1 234 ? -10.624 -13.475 13.715 1.00 90.12 234 GLN A CA 1
ATOM 1841 C C . GLN A 1 234 ? -11.528 -12.645 14.639 1.00 90.12 234 GLN A C 1
ATOM 1843 O O . GLN A 1 234 ? -11.945 -13.139 15.686 1.00 90.12 234 GLN A O 1
ATOM 1848 N N . ILE A 1 235 ? -11.899 -11.425 14.242 1.00 89.44 235 ILE A N 1
ATOM 1849 C CA . ILE A 1 235 ? -12.828 -10.572 15.005 1.00 89.44 235 ILE A CA 1
ATOM 1850 C C . ILE A 1 235 ? -14.189 -11.268 15.163 1.00 89.44 235 ILE A C 1
ATOM 1852 O O . ILE A 1 235 ? -14.801 -11.240 16.233 1.00 89.44 235 ILE A O 1
ATOM 1856 N N . THR A 1 236 ? -14.655 -11.943 14.109 1.00 87.94 236 THR A N 1
ATOM 1857 C CA . THR A 1 236 ? -15.931 -12.672 14.128 1.00 87.94 236 THR A CA 1
ATOM 1858 C C . THR A 1 236 ? -15.885 -13.884 15.069 1.00 87.94 236 THR A C 1
ATOM 1860 O O . THR A 1 236 ? -16.823 -14.106 15.838 1.00 87.94 236 THR A O 1
ATOM 1863 N N . SER A 1 237 ? -14.789 -14.649 15.061 1.00 85.38 237 SER A N 1
ATOM 1864 C CA . SER A 1 237 ? -14.631 -15.846 15.899 1.00 85.38 237 SER A CA 1
ATOM 1865 C C . SER A 1 237 ? -14.401 -15.517 17.379 1.00 85.38 237 SER A C 1
ATOM 1867 O O . SER A 1 237 ? -14.983 -16.175 18.245 1.00 85.38 237 SER A O 1
ATOM 1869 N N . GLN A 1 238 ? -13.646 -14.463 17.701 1.00 79.19 238 GLN A N 1
ATOM 1870 C CA . GLN A 1 238 ? -13.415 -14.036 19.086 1.00 79.19 238 GLN A CA 1
ATOM 1871 C C . GLN A 1 238 ? -14.717 -13.669 19.827 1.00 79.19 238 GLN A C 1
ATOM 1873 O O . GLN A 1 238 ? -14.854 -13.994 21.009 1.00 79.19 238 GLN A O 1
ATOM 1878 N N . ASP A 1 239 ? -15.714 -13.095 19.141 1.00 68.62 239 ASP A N 1
ATOM 1879 C CA . ASP A 1 239 ? -17.024 -12.800 19.747 1.00 68.62 239 ASP A CA 1
ATOM 1880 C C . ASP A 1 239 ? -17.808 -14.077 20.100 1.00 68.62 239 ASP A C 1
ATOM 1882 O O . ASP A 1 239 ? -18.447 -14.160 21.152 1.00 68.62 239 ASP A O 1
ATOM 1886 N N . SER A 1 240 ? -17.725 -15.114 19.259 1.00 62.81 240 SER A N 1
ATOM 1887 C CA . SER A 1 240 ? -18.415 -16.387 19.512 1.00 62.81 240 SER A CA 1
ATOM 1888 C C . SER A 1 240 ? -17.899 -17.080 20.783 1.00 62.81 240 SER A C 1
ATOM 1890 O O . SER A 1 240 ? -18.684 -17.588 21.592 1.00 62.81 240 SER A O 1
ATOM 1892 N N . HIS A 1 241 ? -16.592 -17.006 21.046 1.00 61.16 241 HIS A N 1
ATOM 1893 C CA . HIS A 1 241 ? -15.993 -17.515 22.280 1.00 61.16 241 HIS A CA 1
ATOM 1894 C C . HIS A 1 241 ? -16.293 -16.642 23.505 1.00 61.16 241 HIS A C 1
ATOM 1896 O O . HIS A 1 241 ? -16.540 -17.190 24.585 1.00 61.16 241 HIS A O 1
ATOM 1902 N N . ALA A 1 242 ? -16.334 -15.313 23.355 1.00 58.62 242 ALA A N 1
ATOM 1903 C CA . ALA A 1 242 ? -16.712 -14.401 24.435 1.00 58.62 242 ALA A CA 1
ATOM 1904 C C . ALA A 1 242 ? -18.157 -14.648 24.909 1.00 58.62 242 ALA A C 1
ATOM 1906 O O . ALA A 1 242 ? -18.392 -14.807 26.110 1.00 58.62 242 ALA A O 1
ATOM 1907 N N . ARG A 1 243 ? -19.109 -14.805 23.977 1.00 57.03 243 ARG A N 1
ATOM 1908 C CA . ARG A 1 243 ? -20.514 -15.128 24.292 1.00 57.03 243 ARG A CA 1
ATOM 1909 C C . ARG A 1 243 ? -20.671 -16.496 24.954 1.00 57.03 243 ARG A C 1
ATOM 1911 O O . ARG A 1 243 ? -21.407 -16.628 25.929 1.00 57.03 243 ARG A O 1
ATOM 1918 N N . THR A 1 244 ? -19.941 -17.509 24.484 1.00 58.94 244 THR A N 1
ATOM 1919 C CA . THR A 1 244 ? -20.016 -18.873 25.045 1.00 58.94 244 THR A CA 1
ATOM 1920 C C . THR A 1 244 ? -19.510 -18.932 26.495 1.00 58.94 244 THR A C 1
ATOM 1922 O O . THR A 1 244 ? -20.061 -19.665 27.319 1.00 58.94 244 THR A O 1
ATOM 1925 N N . ARG A 1 245 ? -18.491 -18.131 26.846 1.00 53.44 245 ARG A N 1
ATOM 1926 C CA . ARG A 1 245 ? -18.002 -18.013 28.233 1.00 53.44 245 ARG A CA 1
ATOM 1927 C C . ARG A 1 245 ? -18.982 -17.272 29.144 1.00 53.44 245 ARG A C 1
ATOM 1929 O O . ARG A 1 245 ? -19.134 -17.670 30.295 1.00 53.44 245 ARG A O 1
ATOM 1936 N N . GLN A 1 246 ? -19.679 -16.259 28.633 1.00 51.78 246 GLN A N 1
ATOM 1937 C CA . GLN A 1 246 ? -20.686 -15.510 29.392 1.00 51.78 246 GLN A CA 1
ATOM 1938 C C . GLN A 1 246 ? -21.892 -16.391 29.769 1.00 51.78 246 GLN A C 1
ATOM 1940 O O . GLN A 1 246 ? -22.285 -16.429 30.930 1.00 51.78 246 GLN A O 1
ATOM 1945 N N . VAL A 1 247 ? -22.388 -17.210 28.832 1.00 53.09 247 VAL A N 1
ATOM 1946 C CA . VAL A 1 247 ? -23.511 -18.142 29.073 1.00 53.09 247 VAL A CA 1
ATOM 1947 C C . VAL A 1 247 ? -23.160 -19.247 30.081 1.00 53.09 247 VAL A C 1
ATOM 1949 O O . VAL A 1 247 ? -24.022 -19.698 30.834 1.00 53.09 247 VAL A O 1
ATOM 1952 N N . ARG A 1 248 ? -21.897 -19.696 30.130 1.00 47.56 248 ARG A N 1
ATOM 1953 C CA . ARG A 1 248 ? -21.439 -20.672 31.139 1.00 47.56 248 ARG A CA 1
ATOM 1954 C C . ARG A 1 248 ? -21.237 -20.056 32.526 1.00 47.56 248 ARG A C 1
ATOM 1956 O O . ARG A 1 248 ? -21.444 -20.759 33.508 1.00 47.56 248 ARG A O 1
ATOM 1963 N N . GLY A 1 249 ? -20.869 -18.777 32.614 1.00 44.66 249 GLY A N 1
ATOM 1964 C CA . GLY A 1 249 ? -20.729 -18.062 33.888 1.00 44.66 249 GLY A CA 1
ATOM 1965 C C . GLY A 1 249 ? -22.060 -17.859 34.619 1.00 44.66 249 GLY A C 1
ATOM 1966 O O . GLY A 1 249 ? -22.107 -18.007 35.837 1.00 44.66 249 GLY A O 1
ATOM 1967 N N . ASP A 1 250 ? -23.145 -17.614 33.878 1.00 47.62 250 ASP A N 1
ATOM 1968 C CA . ASP A 1 250 ? -24.481 -17.403 34.459 1.00 47.62 250 ASP A CA 1
ATOM 1969 C C . ASP A 1 250 ? -25.159 -18.700 34.930 1.00 47.62 250 ASP A C 1
ATOM 1971 O O . ASP A 1 250 ? -25.985 -18.670 35.837 1.00 47.62 250 ASP A O 1
ATOM 1975 N N . ARG A 1 251 ? -24.779 -19.866 34.389 1.00 49.56 251 ARG A N 1
ATOM 1976 C CA . ARG A 1 251 ? -25.291 -21.173 34.853 1.00 49.56 251 ARG A CA 1
ATOM 1977 C C . ARG A 1 251 ? -24.573 -21.730 36.085 1.00 49.56 251 ARG A C 1
ATOM 1979 O O . ARG A 1 251 ? -25.021 -22.728 36.631 1.00 49.56 251 ARG A O 1
ATOM 1986 N N . GLY A 1 252 ? -23.469 -21.116 36.512 1.00 46.88 252 GLY A N 1
ATOM 1987 C CA . GLY A 1 252 ? -22.709 -21.516 37.705 1.00 46.88 252 GLY A CA 1
ATOM 1988 C C . GLY A 1 252 ? -23.084 -20.755 38.981 1.00 46.88 252 GLY A C 1
ATOM 1989 O O . GLY A 1 252 ? -22.363 -20.855 39.969 1.00 46.88 252 GLY A O 1
ATOM 1990 N N . ARG A 1 253 ? -24.152 -19.947 38.950 1.00 47.16 253 ARG A N 1
ATOM 1991 C CA . ARG A 1 253 ? -24.639 -19.132 40.080 1.00 47.16 253 ARG A CA 1
ATOM 1992 C C . ARG A 1 253 ? -26.119 -19.376 40.416 1.00 47.16 253 ARG A C 1
ATOM 1994 O O . ARG A 1 253 ? -26.751 -18.506 41.009 1.00 47.16 253 ARG A O 1
ATOM 2001 N N . GLY A 1 254 ? -26.656 -20.525 40.006 1.00 40.03 254 GLY A N 1
ATOM 2002 C CA . GLY A 1 254 ? -27.976 -21.018 40.409 1.00 40.03 254 GLY A CA 1
ATOM 2003 C C . GLY A 1 254 ? -27.838 -22.129 41.430 1.00 40.03 254 GLY A C 1
ATOM 2004 O O . GLY A 1 254 ? -26.946 -22.979 41.211 1.00 40.03 254 GLY A O 1
#

Radius of gyration: 27.67 Å; chains: 1; bounding box: 63×41×82 Å

pLDDT: mean 73.51, std 16.39, range [23.3, 95.88]

Secondary structure (DSSP, 8-state):
-HHHHHHHHHHHHHHHHHHHHHHHHHTS---HHHHHHHHHHHHHHIIIIIIHHHHHHHHHHHHHHHHHHHHHHHHHHHHHHHHHHT--HHHHHHHHHHHHHHHHHHHTS-GGGGGGGHHHHHHHHHHHHT--S-HHHHHHHHHHHHHHHHHHHHHHHH-S-SS-THHHHHHHHHHHHHHHHHHHHHTT-HHHHHHHHHHHHHHHHHHHHHHHHHH---SIIIIIIIHHHHHHHHHHHHHHHHHHHHHHHHTT--

Sequence (254 aa):
MYERVMGVRKLALTIVLIAVLLFALGLTTHTLGLELGLLGSMITFIYGFFLNSIFTFVEAKYLHYKTHMANLNANMQSLYSMALLTKHARFISALRSAMLTFIDKLIACAPEQFALAQGEVARLYETVASLKTDDSLKSRLLAVLIEISKDREQLEVYGHRYIVGELKLLFFVFTGFLSTVILFIVASNGVLFIVGGLLIFALIYLCYLIIDIDTLDYGEYQIGTGNLLALKQQITSQDSHARTRQVRGDRGRG